Protein AF-A0AAV4M0J5-F1 (afdb_monomer)

Mean predicted aligned error: 11.02 Å

Solvent-accessible surface area (backbone atoms only — not comparable to full-atom values): 13765 Å² total; per-residue (Å²): 137,88,83,79,67,54,75,36,72,42,44,62,70,61,46,48,51,53,49,49,74,75,34,86,82,62,91,81,72,84,61,45,29,25,24,21,41,30,18,16,34,23,31,37,73,85,64,45,81,74,41,80,43,50,49,51,64,67,52,46,49,48,48,50,52,23,32,59,75,66,65,39,38,46,36,37,38,40,29,33,79,91,47,36,33,27,54,54,82,62,47,67,60,41,53,52,55,30,56,78,66,74,49,91,75,74,77,40,68,41,53,72,69,59,54,67,71,47,69,34,26,31,34,39,32,64,44,66,83,58,45,56,63,32,52,69,64,33,71,88,50,79,58,42,80,44,78,46,98,85,62,28,39,35,38,31,31,65,89,52,30,47,56,53,18,50,50,55,55,30,60,75,70,73,50,61,75,90,81,60,86,87,86,79,56,65,90,66,56,63,70,47,77,80,78,56,89,76,76,74,96,71,68,80,55,65,65,62,60,47,50,53,56,46,52,54,50,49,56,52,49,54,56,51,55,60,62,71,77,67,74,81,90,81,76,135

Sequence (236 aa):
MFELHVCSGRGLKESMKMFLDAYEGLPFYQGYPGIYHSGAIVLDKRGRLINGTYFSRYALEEIVDGVLFAGHQCCTIFCAFDYWLVLGDDVSYLMTVLAQNDIQMVLHACTRDQLLSSDISQIIIYDYFNVVNMLGVIDNVMFRLRRDLRGGTQLTPMGVSPVGGICKLLMYYGVSPNMCAYVGHACEIMDRALMVDGGGVNRLNKAGIAAVGEARRAVVKTKGAISDEMTPAYNR

Foldseek 3Di:
DDDDEEQDLAAQVQVVVVVCVVDVPPVPDRRAQYAYNQQQFGAHRVRHTLHHHAFDLVLQLLLVVLCVVLVQQLFKWFDDRQAIETEDDNVPNVVVLCVVVVNDHDYDYDHPVVSSPTRGFKMKGQDVVSVVSSCVSSVVRDWDWDADPSNIIMTGHPPRHSVSNVVSRCVVVVHQPVVDADDDDCVRCVVCVVNPPDDDDDDPPVVNVVVVVVVVVVVVVVVVVVVVPDDPDDDD

Nearest PDB structures (foldseek):
  2b30-assembly2_D  TM=8.113E-01  e=2.341E-11  Plasmodium vivax
  4zex-assembly1_A  TM=7.978E-01  e=3.588E-09  Plasmodium falciparum 3D7
  4qjb-assembly1_A  TM=8.010E-01  e=5.603E-09  Plasmodium falciparum 3D7
  4qjb-assembly2_B  TM=8.004E-01  e=7.705E-09  Plasmodium falciparum 3D7
  4zex-assembly2_B  TM=7.948E-01  e=6.783E-09  Plasmodium falciparum 3D7

Structure (mmCIF, N/CA/C/O backbone):
data_AF-A0AAV4M0J5-F1
#
_entry.id   AF-A0AAV4M0J5-F1
#
loop_
_atom_site.group_PDB
_atom_site.id
_atom_site.type_symbol
_atom_site.label_atom_id
_atom_site.label_alt_id
_atom_site.label_comp_id
_atom_site.label_asym_id
_atom_site.label_entity_id
_atom_site.label_seq_id
_atom_site.pdbx_PDB_ins_code
_atom_site.Cartn_x
_atom_site.Cartn_y
_atom_site.Cartn_z
_atom_site.occupancy
_atom_site.B_iso_or_equiv
_atom_site.auth_seq_id
_atom_site.auth_comp_id
_atom_site.auth_asym_id
_atom_site.auth_atom_id
_atom_site.pdbx_PDB_model_num
ATOM 1 N N . MET A 1 1 ? 18.201 4.439 -25.083 1.00 61.88 1 MET A N 1
ATOM 2 C CA . MET A 1 1 ? 17.314 5.302 -24.275 1.00 61.88 1 MET A CA 1
ATOM 3 C C . MET A 1 1 ? 17.124 4.602 -22.941 1.00 61.88 1 MET A C 1
ATOM 5 O O . MET A 1 1 ? 16.928 3.396 -22.965 1.00 61.88 1 MET A O 1
ATOM 9 N N . PHE A 1 2 ? 17.290 5.296 -21.816 1.00 67.88 2 PHE A N 1
ATOM 10 C CA . PHE A 1 2 ? 17.064 4.714 -20.489 1.00 67.88 2 PHE A CA 1
ATOM 11 C C . PHE A 1 2 ? 15.612 4.967 -20.079 1.00 67.88 2 PHE A C 1
ATOM 13 O O . PHE A 1 2 ? 15.133 6.087 -20.241 1.00 67.88 2 PHE A O 1
ATOM 20 N N . GLU A 1 3 ? 14.929 3.946 -19.567 1.00 80.56 3 GLU A N 1
ATOM 21 C CA . GLU A 1 3 ? 13.592 4.083 -18.984 1.00 80.56 3 GLU A CA 1
ATOM 22 C C . GLU A 1 3 ? 13.714 4.211 -17.459 1.00 80.56 3 GLU A C 1
ATOM 24 O O . GLU A 1 3 ? 14.450 3.459 -16.816 1.00 80.56 3 GLU A O 1
ATOM 29 N N . LEU A 1 4 ? 13.031 5.205 -16.885 1.00 79.88 4 LEU A N 1
ATOM 30 C CA . LEU A 1 4 ? 13.009 5.465 -15.445 1.00 79.88 4 LEU A CA 1
ATOM 31 C C . LEU A 1 4 ? 11.781 4.801 -14.832 1.00 79.88 4 LEU A C 1
ATOM 33 O O . LEU A 1 4 ? 10.662 5.102 -15.236 1.00 79.88 4 LEU A O 1
ATOM 37 N N . HIS A 1 5 ? 11.984 3.929 -13.846 1.00 84.94 5 HIS A N 1
ATOM 38 C CA . HIS A 1 5 ? 10.904 3.271 -13.113 1.00 84.94 5 HIS A CA 1
ATOM 39 C C . HIS A 1 5 ? 10.992 3.641 -11.632 1.00 84.94 5 HIS A C 1
ATOM 41 O O . HIS A 1 5 ? 12.067 3.563 -11.033 1.00 84.94 5 HIS A O 1
ATOM 47 N N . VAL A 1 6 ? 9.864 4.000 -11.024 1.00 86.56 6 VAL A N 1
ATOM 48 C CA . VAL A 1 6 ? 9.781 4.246 -9.582 1.00 86.56 6 VAL A CA 1
ATOM 49 C C . VAL A 1 6 ? 9.458 2.957 -8.847 1.00 86.56 6 VAL A C 1
ATOM 51 O O . VAL A 1 6 ? 8.570 2.208 -9.242 1.00 86.56 6 VAL A O 1
ATOM 54 N N . CYS A 1 7 ? 10.173 2.722 -7.749 1.00 89.56 7 CYS A N 1
ATOM 55 C CA . CYS A 1 7 ? 9.871 1.681 -6.779 1.00 89.56 7 CYS A CA 1
ATOM 56 C C . CYS A 1 7 ? 9.809 2.317 -5.393 1.00 89.56 7 CYS A C 1
ATOM 58 O O . CYS A 1 7 ? 10.822 2.812 -4.906 1.00 89.56 7 CYS A O 1
ATOM 60 N N . SER A 1 8 ? 8.630 2.332 -4.774 1.00 87.81 8 SER A N 1
ATOM 61 C CA . SER A 1 8 ? 8.394 3.072 -3.535 1.00 87.81 8 SER A CA 1
ATOM 62 C C . SER A 1 8 ? 7.551 2.290 -2.531 1.00 87.81 8 SER A C 1
ATOM 64 O O . SER A 1 8 ? 6.680 1.494 -2.886 1.00 87.81 8 SER A O 1
ATOM 66 N N . GLY A 1 9 ? 7.791 2.558 -1.246 1.00 87.06 9 GLY A N 1
ATOM 67 C CA . GLY A 1 9 ? 6.889 2.170 -0.160 1.00 87.06 9 GLY A CA 1
ATOM 68 C C . GLY A 1 9 ? 5.579 2.964 -0.148 1.00 87.06 9 GLY A C 1
ATOM 69 O O . GLY A 1 9 ? 4.647 2.565 0.537 1.00 87.06 9 GLY A O 1
ATOM 70 N N . ARG A 1 10 ? 5.520 4.065 -0.903 1.00 87.69 10 ARG A N 1
ATOM 71 C CA . ARG A 1 10 ? 4.393 4.998 -1.009 1.00 87.69 10 ARG A CA 1
ATOM 72 C C . ARG A 1 10 ? 3.403 4.586 -2.095 1.00 87.69 10 ARG A C 1
ATOM 74 O O . ARG A 1 10 ? 3.720 3.756 -2.952 1.00 87.69 10 ARG A O 1
ATOM 81 N N . GLY A 1 11 ? 2.234 5.222 -2.089 1.00 89.38 11 GLY A N 1
ATOM 82 C CA . GLY A 1 11 ? 1.290 5.174 -3.207 1.00 89.38 11 GLY A CA 1
ATOM 83 C C . GLY A 1 11 ? 1.780 5.973 -4.420 1.00 89.38 11 GLY A C 1
ATOM 84 O O . GLY A 1 11 ? 2.773 6.707 -4.348 1.00 89.38 11 GLY A O 1
ATOM 85 N N . LEU A 1 12 ? 1.064 5.861 -5.541 1.00 90.56 12 LEU A N 1
ATOM 86 C CA . LEU A 1 12 ? 1.383 6.571 -6.786 1.00 90.56 12 LEU A CA 1
ATOM 87 C C . LEU A 1 12 ? 1.387 8.092 -6.595 1.00 90.56 12 LEU A C 1
ATOM 89 O O . LEU A 1 12 ? 2.411 8.734 -6.821 1.00 90.56 12 LEU A O 1
ATOM 93 N N . LYS A 1 13 ? 0.261 8.665 -6.151 1.00 87.69 13 LYS A N 1
ATOM 94 C CA . LYS A 1 13 ? 0.088 10.125 -6.014 1.00 87.69 13 LYS A CA 1
ATOM 95 C C . LYS A 1 13 ? 1.155 10.744 -5.112 1.00 87.69 13 LYS A C 1
ATOM 97 O O . LYS A 1 13 ? 1.753 11.759 -5.451 1.00 87.69 13 LYS A O 1
ATOM 102 N N . GLU A 1 14 ? 1.423 10.088 -3.990 1.00 84.62 14 GLU A N 1
ATOM 103 C CA . GLU A 1 14 ? 2.405 10.526 -3.002 1.00 84.62 14 GLU A CA 1
ATOM 104 C C . GLU A 1 14 ? 3.843 10.434 -3.535 1.00 84.62 14 GLU A C 1
ATOM 106 O O . GLU A 1 14 ? 4.660 11.330 -3.316 1.00 84.62 14 GLU A O 1
ATOM 111 N N . SER A 1 15 ? 4.152 9.365 -4.274 1.00 86.94 15 SER A N 1
ATOM 112 C CA . SER A 1 15 ? 5.447 9.219 -4.942 1.00 86.94 15 SER A CA 1
ATOM 113 C C . SER A 1 15 ? 5.645 10.313 -5.987 1.00 86.94 15 SER A C 1
ATOM 115 O O . SER A 1 15 ? 6.713 10.916 -6.042 1.00 86.94 15 SER A O 1
ATOM 117 N N . MET A 1 16 ? 4.616 10.604 -6.786 1.00 86.50 16 MET A N 1
ATOM 118 C CA . MET A 1 16 ? 4.698 11.616 -7.837 1.00 86.50 16 MET A CA 1
ATOM 119 C C . MET A 1 16 ? 4.837 13.028 -7.286 1.00 86.50 16 MET A C 1
ATOM 121 O O . MET A 1 16 ? 5.667 13.772 -7.795 1.00 86.50 16 MET A O 1
ATOM 125 N N . LYS A 1 17 ? 4.111 13.375 -6.218 1.00 82.50 17 LYS A N 1
ATOM 126 C CA . LYS A 1 17 ? 4.294 14.656 -5.524 1.00 82.50 17 LYS A CA 1
ATOM 127 C C . LYS A 1 17 ? 5.751 14.837 -5.086 1.00 82.50 17 LYS A C 1
ATOM 129 O O . LYS A 1 17 ? 6.383 15.804 -5.483 1.00 82.50 17 LYS A O 1
ATOM 134 N N . MET A 1 18 ? 6.326 13.845 -4.399 1.00 78.81 18 MET A N 1
ATOM 135 C CA . MET A 1 18 ? 7.734 13.889 -3.982 1.00 78.81 18 MET A CA 1
ATOM 136 C C . MET A 1 18 ? 8.700 14.051 -5.163 1.00 78.81 18 MET A C 1
ATOM 138 O O . MET A 1 18 ? 9.687 14.773 -5.058 1.00 78.81 18 MET A O 1
ATOM 142 N N . PHE A 1 19 ? 8.440 13.368 -6.281 1.00 79.00 19 PHE A N 1
ATOM 143 C CA . PHE A 1 19 ? 9.257 13.508 -7.486 1.00 79.00 19 PHE A CA 1
ATOM 144 C C . PHE A 1 19 ? 9.171 14.914 -8.083 1.00 79.00 19 PHE A C 1
ATOM 146 O O . PHE A 1 19 ? 10.203 15.458 -8.467 1.00 79.00 19 PHE A O 1
ATOM 153 N N . LEU A 1 20 ? 7.974 15.497 -8.145 1.00 78.69 20 LEU A N 1
ATOM 154 C CA . LEU A 1 20 ? 7.761 16.852 -8.655 1.00 78.69 20 LEU A CA 1
ATOM 155 C C . LEU A 1 20 ? 8.409 17.906 -7.747 1.00 78.69 20 LEU A C 1
ATOM 157 O O . LEU A 1 20 ? 9.056 18.814 -8.258 1.00 78.69 20 LEU A O 1
ATOM 161 N N . ASP A 1 21 ? 8.315 17.739 -6.426 1.00 76.81 21 ASP A N 1
ATOM 162 C CA . ASP A 1 21 ? 8.917 18.654 -5.448 1.00 76.81 21 ASP A CA 1
ATOM 163 C C . ASP A 1 21 ? 10.457 18.580 -5.464 1.00 76.81 21 ASP A C 1
ATOM 165 O O . ASP A 1 21 ? 11.148 19.583 -5.285 1.00 76.81 21 ASP A O 1
ATOM 169 N N . ALA A 1 22 ? 11.026 17.389 -5.688 1.00 75.19 22 ALA A N 1
ATOM 170 C CA . ALA A 1 22 ? 12.476 17.190 -5.737 1.00 75.19 22 ALA A CA 1
ATOM 171 C C . ALA A 1 22 ? 13.109 17.610 -7.074 1.00 75.19 22 ALA A C 1
ATOM 173 O O . ALA A 1 22 ? 14.305 17.915 -7.119 1.00 75.19 22 ALA A O 1
ATOM 174 N N . TYR A 1 23 ? 12.330 17.596 -8.155 1.00 70.44 23 TYR A N 1
ATOM 175 C CA . TYR A 1 23 ? 12.802 17.854 -9.507 1.00 70.44 23 TYR A CA 1
ATOM 176 C C . TYR A 1 23 ? 11.851 18.806 -10.232 1.00 70.44 23 TYR A C 1
ATOM 178 O O . TYR A 1 23 ? 11.015 18.386 -11.038 1.00 70.44 23 TYR A O 1
ATOM 186 N N . GLU A 1 24 ? 12.038 20.106 -10.001 1.00 59.88 24 GLU A N 1
ATOM 187 C CA . GLU A 1 24 ? 11.496 21.143 -10.878 1.00 59.88 24 GLU A CA 1
ATOM 188 C C . GLU A 1 24 ? 11.976 20.861 -12.315 1.00 59.88 24 GLU A C 1
ATOM 190 O O . GLU A 1 24 ? 13.153 21.022 -12.637 1.00 59.88 24 GLU A O 1
ATOM 195 N N . GLY A 1 25 ? 11.086 20.363 -13.180 1.00 53.66 25 GLY A N 1
ATOM 196 C CA . GLY A 1 25 ? 11.409 20.111 -14.589 1.00 53.66 25 GLY A CA 1
ATOM 197 C C . GLY A 1 25 ? 11.649 18.654 -15.008 1.00 53.66 25 GLY A C 1
ATOM 198 O O . GLY A 1 25 ? 12.307 18.434 -16.024 1.00 53.66 25 GLY A O 1
ATOM 199 N N . LEU A 1 26 ? 11.056 17.657 -14.338 1.00 60.53 26 LEU A N 1
ATOM 200 C CA . LEU A 1 26 ? 10.839 16.311 -14.912 1.00 60.53 26 LEU A CA 1
ATOM 201 C C . LEU A 1 26 ? 9.406 16.166 -15.494 1.00 60.53 26 LEU A C 1
ATOM 203 O O . LEU A 1 26 ? 8.616 15.371 -14.990 1.00 60.53 26 LEU A O 1
ATOM 207 N N . PRO A 1 27 ? 9.012 16.899 -16.560 1.00 57.81 27 PRO A N 1
ATOM 208 C CA . PRO A 1 27 ? 7.616 16.963 -17.012 1.00 57.81 27 PRO A CA 1
ATOM 209 C C . PRO A 1 27 ? 7.108 15.692 -17.717 1.00 57.81 27 PRO A C 1
ATOM 211 O O . PRO A 1 27 ? 5.965 15.664 -18.165 1.00 57.81 27 PRO A O 1
ATOM 214 N N . PHE A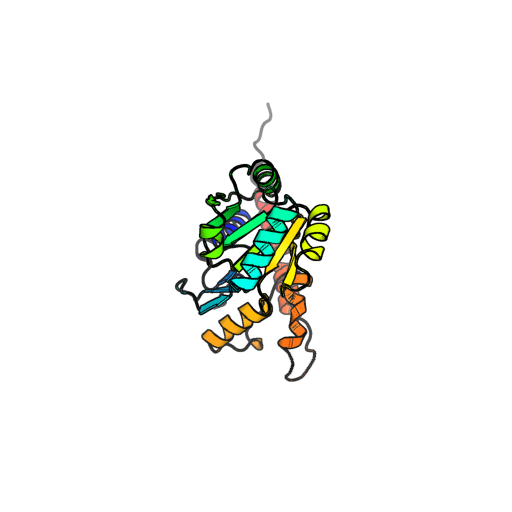 1 28 ? 7.927 14.644 -17.856 1.00 72.19 28 PHE A N 1
ATOM 215 C CA . PHE A 1 28 ? 7.613 13.515 -18.742 1.00 72.19 28 PHE A CA 1
ATOM 216 C C . PHE A 1 28 ? 7.265 12.210 -18.023 1.00 72.19 28 PHE A C 1
ATOM 218 O O . PHE A 1 28 ? 6.657 11.334 -18.635 1.00 72.19 28 PHE A O 1
ATOM 225 N N . TYR A 1 29 ? 7.639 12.046 -16.750 1.00 83.62 29 TYR A N 1
ATOM 226 C CA . TYR A 1 29 ? 7.362 10.806 -16.030 1.00 83.62 29 TYR A CA 1
ATOM 227 C C . TYR A 1 29 ? 6.100 10.942 -15.181 1.00 83.62 29 TYR A C 1
ATOM 229 O O . TYR A 1 29 ? 6.025 11.789 -14.298 1.00 83.62 29 TYR A O 1
ATOM 237 N N . GLN A 1 30 ? 5.112 10.089 -15.444 1.00 87.00 30 GLN A N 1
ATOM 238 C CA . GLN A 1 30 ? 3.797 10.129 -14.789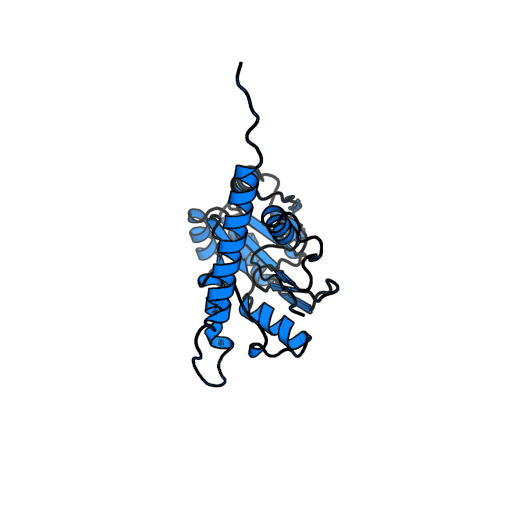 1.00 87.00 30 GLN A CA 1
ATOM 239 C C . GLN A 1 30 ? 3.624 9.054 -13.703 1.00 87.00 30 GLN A C 1
ATOM 241 O O . GLN A 1 30 ? 2.515 8.850 -13.218 1.00 87.00 30 GLN A O 1
ATOM 246 N N . GLY A 1 31 ? 4.698 8.346 -13.336 1.00 89.62 31 GLY A N 1
ATOM 247 C CA . GLY A 1 31 ? 4.630 7.197 -12.423 1.00 89.62 31 GLY A CA 1
ATOM 248 C C . GLY A 1 31 ? 4.572 5.842 -13.126 1.00 89.62 31 GLY A C 1
ATOM 249 O O . GLY A 1 31 ? 4.472 4.809 -12.477 1.00 89.62 31 GLY A O 1
ATOM 250 N N . TYR A 1 32 ? 4.653 5.801 -14.454 1.00 93.12 32 TYR A N 1
ATOM 251 C CA . TYR A 1 32 ? 4.468 4.559 -15.200 1.00 93.12 32 TYR A CA 1
ATOM 252 C C . TYR A 1 32 ? 5.656 4.236 -16.110 1.00 93.12 32 TYR A C 1
ATOM 254 O O . TYR A 1 32 ? 6.133 5.130 -16.810 1.00 93.12 32 TYR A O 1
ATOM 262 N N . PRO A 1 33 ? 6.105 2.967 -16.154 1.00 94.19 33 PRO A N 1
ATOM 263 C CA . PRO A 1 33 ? 5.731 1.890 -15.229 1.00 94.19 33 PRO A CA 1
ATOM 264 C C . PRO A 1 33 ? 6.223 2.180 -13.802 1.00 94.19 33 PRO A C 1
ATOM 266 O O . PRO A 1 33 ? 7.166 2.952 -13.613 1.00 94.19 33 PRO A O 1
ATOM 269 N N . GLY A 1 34 ? 5.592 1.560 -12.805 1.00 94.31 34 GLY A N 1
ATOM 270 C CA . GLY A 1 34 ? 5.836 1.891 -11.401 1.00 94.31 34 GLY A CA 1
ATOM 271 C C . GLY A 1 34 ? 5.483 0.764 -10.437 1.00 94.31 34 GLY A C 1
ATOM 272 O O . GLY A 1 34 ? 4.624 -0.074 -10.710 1.00 94.31 34 GLY A O 1
ATOM 273 N N . ILE A 1 35 ? 6.188 0.738 -9.310 1.00 95.31 35 ILE A N 1
ATOM 274 C CA . ILE A 1 35 ? 6.067 -0.249 -8.239 1.00 95.31 35 ILE A CA 1
ATOM 275 C C . ILE A 1 35 ? 5.784 0.511 -6.940 1.00 95.31 35 ILE A C 1
ATOM 277 O O . ILE A 1 35 ? 6.580 1.351 -6.516 1.00 95.31 35 ILE A O 1
ATOM 281 N N . TYR A 1 36 ? 4.657 0.210 -6.303 1.00 94.69 36 TYR A N 1
ATOM 282 C CA . TYR A 1 36 ? 4.104 0.957 -5.172 1.00 94.69 36 TYR A CA 1
ATOM 283 C C . TYR A 1 36 ? 3.788 0.042 -3.994 1.00 94.69 36 TYR A C 1
ATOM 285 O O . TYR A 1 36 ? 3.752 -1.186 -4.135 1.00 94.69 36 TYR A O 1
ATOM 293 N N . HIS A 1 37 ? 3.580 0.648 -2.821 1.00 94.19 37 HIS A N 1
ATOM 294 C CA . HIS A 1 37 ? 3.295 -0.061 -1.566 1.00 94.19 37 HIS A CA 1
ATOM 295 C C . HIS A 1 37 ? 4.293 -1.201 -1.320 1.00 94.19 37 HIS A C 1
ATOM 297 O O . HIS A 1 37 ? 3.935 -2.350 -1.068 1.00 94.19 37 HIS A O 1
ATOM 303 N N . SER A 1 38 ? 5.585 -0.888 -1.472 1.00 91.44 38 SER A N 1
ATOM 304 C CA . SER A 1 38 ? 6.691 -1.834 -1.296 1.00 91.44 38 SER A CA 1
ATOM 305 C C . SER A 1 38 ? 6.602 -3.075 -2.194 1.00 91.44 38 SER A C 1
ATOM 307 O O . SER A 1 38 ? 7.071 -4.141 -1.807 1.00 91.44 38 SER A O 1
ATOM 309 N N . GLY A 1 39 ? 6.025 -2.954 -3.391 1.00 93.75 39 GLY A N 1
ATOM 310 C CA . GLY A 1 39 ? 5.907 -4.055 -4.350 1.00 93.75 39 GLY A CA 1
ATOM 311 C C . GLY A 1 39 ? 4.580 -4.804 -4.320 1.00 93.75 39 GLY A C 1
ATOM 312 O O . GLY A 1 39 ? 4.417 -5.754 -5.088 1.00 93.75 39 GLY A O 1
ATOM 313 N N . ALA A 1 40 ? 3.632 -4.386 -3.476 1.00 96.25 40 ALA A N 1
ATOM 314 C CA . ALA A 1 40 ? 2.282 -4.939 -3.489 1.00 96.25 40 ALA A CA 1
ATOM 315 C C . ALA A 1 40 ? 1.561 -4.592 -4.797 1.00 96.25 40 ALA A C 1
ATOM 317 O O . ALA A 1 40 ? 0.851 -5.431 -5.350 1.00 96.25 40 ALA A O 1
ATOM 318 N N . ILE A 1 41 ? 1.793 -3.383 -5.317 1.00 97.56 41 ILE A N 1
ATOM 319 C CA . ILE A 1 41 ? 1.184 -2.898 -6.553 1.00 97.56 41 ILE A CA 1
ATOM 320 C C . ILE A 1 41 ? 2.264 -2.686 -7.614 1.00 97.56 41 ILE A C 1
ATOM 322 O O . ILE A 1 41 ? 3.257 -2.002 -7.373 1.00 97.56 41 ILE A O 1
ATOM 326 N N . VAL A 1 42 ? 2.067 -3.263 -8.797 1.00 97.25 42 VAL A N 1
ATOM 327 C CA . VAL A 1 42 ? 2.973 -3.142 -9.946 1.00 97.25 42 VAL A CA 1
ATOM 328 C C . VAL A 1 42 ? 2.164 -2.755 -11.173 1.00 97.25 42 VAL A C 1
ATOM 330 O O . VAL A 1 42 ? 1.195 -3.437 -11.510 1.00 97.25 42 VAL A O 1
ATOM 333 N N . LEU A 1 43 ? 2.571 -1.681 -11.845 1.00 97.31 43 LEU A N 1
ATOM 334 C CA . LEU A 1 43 ? 1.852 -1.072 -12.961 1.00 97.31 43 LEU A CA 1
ATOM 335 C C . LEU A 1 43 ? 2.731 -1.025 -14.212 1.00 97.31 43 LEU A C 1
ATOM 337 O O 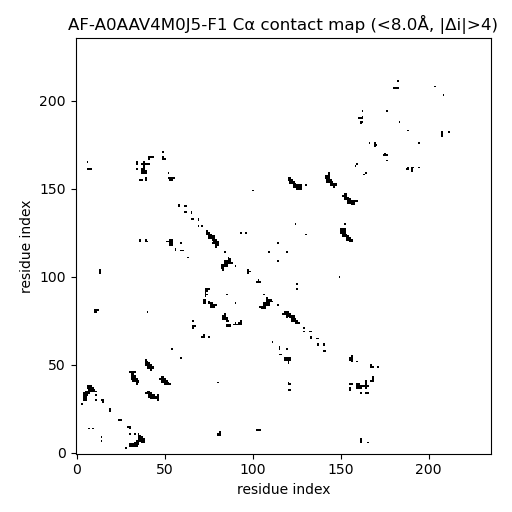. LEU A 1 43 ? 3.932 -0.753 -14.136 1.00 97.31 43 LEU A O 1
ATOM 341 N N . ASP A 1 44 ? 2.123 -1.269 -15.371 1.00 96.25 44 ASP A N 1
ATOM 342 C CA . ASP A 1 44 ? 2.793 -1.156 -16.665 1.00 96.25 44 ASP A CA 1
ATOM 343 C C . ASP A 1 44 ? 2.931 0.308 -17.122 1.00 96.25 44 ASP A C 1
ATOM 345 O O . ASP A 1 44 ? 2.483 1.243 -16.463 1.00 96.25 44 ASP A O 1
ATOM 349 N N . LYS A 1 45 ? 3.543 0.520 -18.292 1.00 94.62 45 LYS A N 1
ATOM 350 C CA . LYS A 1 45 ? 3.782 1.846 -18.888 1.00 94.62 45 LYS A CA 1
ATOM 351 C C . LYS A 1 45 ? 2.510 2.623 -19.235 1.00 94.62 45 LYS A C 1
ATOM 353 O O . LYS A 1 45 ? 2.579 3.813 -19.511 1.00 94.62 45 LYS A O 1
ATOM 358 N N . ARG A 1 46 ? 1.361 1.945 -19.287 1.00 94.81 46 ARG A N 1
ATOM 359 C CA . ARG A 1 46 ? 0.038 2.531 -19.532 1.00 94.81 46 ARG A CA 1
ATOM 360 C C . ARG A 1 46 ? -0.751 2.709 -18.232 1.00 94.81 46 ARG A C 1
ATOM 362 O O . ARG A 1 46 ? -1.927 3.050 -18.302 1.00 94.81 46 ARG A O 1
ATOM 369 N N . GLY A 1 47 ? -0.138 2.430 -17.082 1.00 94.12 47 GLY A N 1
ATOM 370 C CA . GLY A 1 47 ? -0.785 2.455 -15.774 1.00 94.12 47 GLY A CA 1
ATOM 371 C C . GLY A 1 47 ? -1.712 1.273 -15.501 1.00 94.12 47 GLY A C 1
ATOM 372 O O . GLY A 1 47 ? -2.513 1.332 -14.574 1.00 94.12 47 GLY A O 1
ATOM 373 N N . ARG A 1 48 ? -1.635 0.190 -16.283 1.00 96.44 48 ARG A N 1
ATOM 374 C CA . ARG A 1 48 ? -2.446 -1.013 -16.048 1.00 96.44 48 ARG A CA 1
ATOM 375 C C . ARG A 1 48 ? -1.819 -1.873 -14.961 1.00 96.44 48 ARG A C 1
ATOM 377 O O . ARG A 1 48 ? -0.601 -2.044 -14.935 1.00 96.44 48 ARG A O 1
ATOM 384 N N . LEU A 1 49 ? -2.658 -2.467 -14.116 1.00 96.81 49 LEU A N 1
ATOM 385 C CA . LEU A 1 49 ? -2.225 -3.376 -13.060 1.00 96.81 49 LEU A CA 1
ATOM 386 C C . LEU A 1 49 ? -1.607 -4.653 -13.647 1.00 96.81 49 LEU A C 1
ATOM 388 O O . LEU A 1 49 ? -2.296 -5.446 -14.283 1.00 96.81 49 LEU A O 1
ATOM 392 N N . ILE A 1 50 ? -0.306 -4.843 -13.420 1.00 97.25 50 ILE A N 1
ATOM 393 C CA . ILE A 1 50 ? 0.414 -6.097 -13.688 1.00 97.25 50 ILE A CA 1
ATOM 394 C C . ILE A 1 50 ? 0.226 -7.050 -12.508 1.00 97.25 50 ILE A C 1
ATOM 396 O O . ILE A 1 50 ? -0.001 -8.241 -12.696 1.00 97.25 50 ILE A O 1
ATOM 400 N N . ASN A 1 51 ? 0.340 -6.529 -11.284 1.00 97.25 51 ASN A N 1
ATOM 401 C CA . ASN A 1 51 ? 0.170 -7.303 -10.059 1.00 97.25 51 ASN A CA 1
ATOM 402 C C . ASN A 1 51 ? -0.418 -6.433 -8.951 1.00 97.25 51 ASN A C 1
ATOM 404 O O . ASN A 1 51 ? 0.152 -5.391 -8.633 1.00 97.25 51 ASN A O 1
ATOM 408 N N . GLY A 1 52 ? -1.476 -6.931 -8.313 1.00 96.88 52 GLY A N 1
ATOM 409 C CA . GLY A 1 52 ? -1.964 -6.463 -7.020 1.00 96.88 52 GLY A CA 1
ATOM 410 C C . GLY A 1 52 ? -1.831 -7.577 -5.985 1.00 96.88 52 GLY A C 1
ATOM 411 O O . GLY A 1 52 ? -2.173 -8.727 -6.257 1.00 96.88 52 GLY A O 1
ATOM 412 N N . THR A 1 53 ? -1.285 -7.265 -4.816 1.00 97.31 53 THR A N 1
ATOM 413 C CA . THR A 1 53 ? -1.215 -8.186 -3.680 1.00 97.31 53 THR A CA 1
ATOM 414 C C . THR A 1 53 ? -1.829 -7.502 -2.470 1.00 97.31 53 THR A C 1
ATOM 416 O O . THR A 1 53 ? -1.389 -6.425 -2.073 1.00 97.31 53 THR A O 1
ATOM 419 N N . TYR A 1 54 ? -2.849 -8.137 -1.903 1.00 97.06 54 TYR A N 1
ATOM 420 C CA . TYR A 1 54 ? -3.697 -7.576 -0.856 1.00 97.06 54 TYR A CA 1
ATOM 421 C C . TYR A 1 54 ? -3.712 -8.498 0.360 1.00 97.06 54 TYR A C 1
ATOM 423 O O . TYR A 1 54 ? -3.361 -9.678 0.257 1.00 97.06 54 TYR A O 1
ATOM 431 N N . PHE A 1 55 ? -4.083 -7.963 1.520 1.00 96.75 55 PHE A N 1
ATOM 432 C CA . PHE A 1 55 ? -4.302 -8.790 2.701 1.00 96.75 55 PHE A CA 1
ATOM 433 C C . PHE A 1 55 ? -5.448 -9.765 2.431 1.00 96.75 55 PHE A C 1
ATOM 435 O O . PHE A 1 55 ? -6.452 -9.408 1.815 1.00 96.75 55 PHE A O 1
ATOM 442 N N . SER A 1 56 ? -5.301 -11.011 2.886 1.00 94.81 56 SER A N 1
ATOM 443 C CA . SER A 1 56 ? -6.436 -11.929 2.879 1.00 94.81 56 SER A CA 1
ATOM 444 C C . SER A 1 56 ? -7.518 -11.391 3.811 1.00 94.81 56 SER A C 1
ATOM 446 O O . SER A 1 56 ? -7.209 -10.715 4.793 1.00 94.81 56 SER A O 1
ATOM 448 N N . ARG A 1 57 ? -8.783 -11.726 3.539 1.00 94.81 57 ARG A N 1
ATOM 449 C CA . ARG A 1 57 ? -9.899 -11.315 4.401 1.00 94.81 57 ARG A CA 1
ATOM 450 C C . ARG A 1 57 ? -9.657 -11.688 5.864 1.00 94.81 57 ARG A C 1
ATOM 452 O O . ARG A 1 57 ? -9.827 -10.842 6.725 1.00 94.81 57 ARG A O 1
ATOM 459 N N . TYR A 1 58 ? -9.203 -12.918 6.108 1.00 94.25 58 TYR A N 1
ATOM 460 C CA . TYR A 1 58 ? -8.860 -13.397 7.446 1.00 94.25 58 TYR A CA 1
ATOM 461 C C . TYR A 1 58 ? -7.768 -12.541 8.103 1.00 94.25 58 TYR A C 1
ATOM 463 O O . TYR A 1 58 ? -7.962 -12.037 9.199 1.00 94.25 58 TYR A O 1
ATOM 471 N N . ALA A 1 59 ? -6.646 -12.306 7.413 1.00 93.94 59 ALA A N 1
ATOM 472 C CA . ALA A 1 59 ? -5.565 -11.493 7.964 1.00 93.94 59 ALA A CA 1
ATOM 473 C C . ALA A 1 59 ? -6.013 -10.053 8.247 1.00 93.94 59 ALA A C 1
ATOM 475 O O . ALA A 1 59 ? -5.647 -9.484 9.269 1.00 93.94 59 ALA A O 1
ATOM 476 N N . LEU A 1 60 ? -6.797 -9.461 7.343 1.00 96.00 60 LEU A N 1
ATOM 477 C CA . LEU A 1 60 ? -7.306 -8.107 7.516 1.00 96.00 60 LEU A CA 1
ATOM 478 C C . LEU A 1 60 ? -8.296 -8.024 8.683 1.00 96.00 60 LEU A C 1
ATOM 480 O O . LEU A 1 60 ? -8.247 -7.058 9.431 1.00 96.00 60 LEU A O 1
ATOM 484 N N . GLU A 1 61 ? -9.151 -9.030 8.856 1.00 95.81 61 GLU A N 1
ATOM 485 C CA . GLU A 1 61 ? -10.091 -9.120 9.974 1.00 95.81 61 GLU A CA 1
ATOM 486 C C . GLU A 1 61 ? -9.373 -9.159 11.322 1.00 95.81 61 GLU A C 1
ATOM 488 O O . GLU A 1 61 ? -9.630 -8.300 12.163 1.00 95.81 61 GLU A O 1
ATOM 493 N N . GLU A 1 62 ? -8.393 -10.047 11.474 1.00 94.31 62 GLU A N 1
ATOM 494 C CA . GLU A 1 62 ? -7.578 -10.139 12.689 1.00 94.31 62 GLU A CA 1
ATOM 495 C C . GLU A 1 62 ? -6.812 -8.834 12.971 1.00 94.31 62 GLU A C 1
ATOM 497 O O . GLU A 1 62 ? -6.754 -8.368 14.108 1.00 94.31 62 GLU A O 1
ATOM 502 N N . ILE A 1 63 ? -6.258 -8.186 11.936 1.00 94.44 63 ILE A N 1
ATOM 503 C CA . ILE A 1 63 ? -5.571 -6.894 12.095 1.00 94.44 63 ILE A CA 1
ATOM 504 C C . ILE A 1 63 ? -6.544 -5.799 12.533 1.00 94.44 63 ILE A C 1
ATOM 506 O O . ILE A 1 63 ? -6.218 -5.004 13.414 1.00 94.44 63 ILE A O 1
ATOM 510 N N . VAL A 1 64 ? -7.730 -5.735 11.928 1.00 95.06 64 VAL A N 1
ATOM 511 C CA . VAL A 1 64 ? -8.756 -4.752 12.288 1.00 95.06 64 VAL A CA 1
ATOM 512 C C . VAL A 1 64 ? -9.215 -4.955 13.725 1.00 95.06 64 VAL A C 1
ATOM 514 O O . VAL A 1 64 ? -9.276 -3.984 14.480 1.00 95.06 64 VAL A O 1
ATOM 517 N N . ASP A 1 65 ? -9.469 -6.197 14.130 1.00 92.94 65 ASP A N 1
ATOM 518 C CA . ASP A 1 65 ? -9.849 -6.519 15.502 1.00 92.94 65 ASP A CA 1
ATOM 519 C C . ASP A 1 65 ? -8.728 -6.179 16.493 1.00 92.94 65 ASP A C 1
ATOM 521 O O . ASP A 1 65 ? -8.998 -5.567 17.528 1.00 92.94 65 ASP A O 1
ATOM 525 N N . GLY A 1 66 ? -7.465 -6.438 16.141 1.00 91.06 66 GLY A N 1
ATOM 526 C CA . GLY A 1 66 ? -6.308 -6.021 16.936 1.00 91.06 66 GLY A CA 1
ATOM 527 C C . GLY A 1 66 ? -6.183 -4.500 17.084 1.00 91.06 66 GLY A C 1
ATOM 528 O O . GLY A 1 66 ? -5.907 -4.001 18.176 1.00 91.06 66 GLY A O 1
ATOM 529 N N . VAL A 1 67 ? -6.433 -3.741 16.013 1.00 91.94 67 VAL A N 1
ATOM 530 C CA . VAL A 1 67 ? -6.437 -2.266 16.036 1.00 91.94 67 VAL A CA 1
ATOM 531 C C . VAL A 1 67 ? -7.555 -1.728 16.930 1.00 91.94 67 VAL A C 1
ATOM 533 O O . VAL A 1 67 ? -7.318 -0.798 17.701 1.00 91.94 67 VAL A O 1
ATOM 536 N N . LEU A 1 68 ? -8.757 -2.309 16.850 1.00 91.56 68 LEU A N 1
ATOM 537 C CA . LEU A 1 68 ? -9.897 -1.923 17.684 1.00 91.56 68 LEU A CA 1
ATOM 538 C C . LEU A 1 68 ? -9.653 -2.256 19.160 1.00 91.56 68 LEU A C 1
ATOM 540 O O . LEU A 1 68 ? -9.875 -1.404 20.018 1.00 91.56 68 LEU A O 1
ATOM 544 N N . PHE A 1 69 ? -9.170 -3.467 19.445 1.00 90.31 69 PHE A N 1
ATOM 545 C CA . PHE A 1 69 ? -8.880 -3.938 20.798 1.00 90.31 69 PHE A CA 1
ATOM 546 C C . PHE A 1 69 ? -7.818 -3.079 21.491 1.00 90.31 69 PHE A C 1
ATOM 548 O O . PHE A 1 69 ? -7.968 -2.734 22.661 1.00 90.31 69 PHE A O 1
ATOM 555 N N . ALA A 1 70 ? -6.766 -2.699 20.764 1.00 88.12 70 ALA A N 1
ATOM 556 C CA . ALA A 1 70 ? -5.680 -1.890 21.305 1.00 88.12 70 ALA A CA 1
ATOM 557 C C . ALA A 1 70 ? -5.978 -0.376 21.324 1.00 88.12 70 ALA A C 1
ATOM 559 O O . ALA A 1 70 ? -5.208 0.389 21.897 1.00 88.12 70 ALA A O 1
ATOM 560 N N . GLY A 1 71 ? -7.084 0.077 20.719 1.00 88.62 71 GLY A N 1
ATOM 561 C CA . GLY A 1 71 ? -7.431 1.500 20.662 1.00 88.62 71 GLY A CA 1
ATOM 562 C C . GLY A 1 71 ? -6.552 2.314 19.702 1.00 88.62 71 GLY A C 1
ATOM 563 O O . GLY A 1 71 ? -6.284 3.486 19.952 1.00 88.62 71 GLY A O 1
ATOM 564 N N . HIS A 1 72 ? -6.056 1.702 18.621 1.00 90.50 72 HIS A N 1
ATOM 565 C CA . HIS A 1 72 ? -5.097 2.316 17.686 1.00 90.50 72 HIS A CA 1
ATOM 566 C C . HIS A 1 72 ? -5.736 2.899 16.420 1.00 90.50 72 HIS A C 1
ATOM 568 O O . HIS A 1 72 ? -5.042 3.186 15.440 1.00 90.50 72 HIS A O 1
ATOM 574 N N . GLN A 1 73 ? -7.056 3.068 16.398 1.00 92.44 73 GLN A N 1
ATOM 575 C CA . GLN A 1 73 ? -7.769 3.596 15.235 1.00 92.44 73 GLN A CA 1
ATOM 576 C C . GLN A 1 73 ? -7.232 4.978 14.832 1.00 92.44 73 GLN A C 1
ATOM 578 O O . GLN A 1 73 ? -6.961 5.221 13.658 1.00 92.44 73 GLN A O 1
ATOM 583 N N . CYS A 1 74 ? -6.979 5.845 15.819 1.00 91.44 74 CYS A N 1
ATOM 584 C CA . CYS A 1 74 ? -6.504 7.215 15.620 1.00 91.44 74 CYS A CA 1
ATOM 585 C C . CYS A 1 74 ? -5.042 7.318 15.158 1.00 91.44 74 CYS A C 1
ATOM 587 O O . CYS A 1 74 ? -4.571 8.425 14.916 1.00 91.44 74 CYS A O 1
ATOM 589 N N . CYS A 1 75 ? -4.308 6.206 15.045 1.00 92.00 75 CYS A N 1
ATOM 590 C CA . CYS A 1 75 ? -2.923 6.179 14.569 1.00 92.00 75 CYS A CA 1
ATOM 591 C C . CYS A 1 75 ? -2.684 5.156 13.448 1.00 92.00 75 CYS A C 1
ATOM 593 O O . CYS A 1 75 ? -1.537 4.960 13.043 1.00 92.00 75 CYS A O 1
ATOM 595 N N . THR A 1 76 ? -3.743 4.542 12.906 1.00 94.25 76 THR A N 1
ATOM 596 C CA . THR A 1 76 ? -3.652 3.510 11.865 1.00 94.25 76 THR A CA 1
ATOM 597 C C . THR A 1 76 ? -4.316 3.964 10.567 1.00 94.25 76 THR A C 1
ATOM 599 O O . THR A 1 76 ? -5.461 4.402 10.557 1.00 94.25 76 THR A O 1
ATOM 602 N N . ILE A 1 77 ? -3.602 3.808 9.454 1.00 95.50 77 ILE A N 1
ATOM 603 C CA . ILE A 1 77 ? -4.082 4.060 8.095 1.00 95.50 77 ILE A CA 1
ATOM 604 C C . ILE A 1 77 ? -4.074 2.744 7.323 1.00 95.50 77 ILE A C 1
ATOM 606 O O . ILE A 1 77 ? -3.066 2.040 7.294 1.00 95.50 77 ILE A O 1
ATOM 610 N N . PHE A 1 78 ? -5.168 2.442 6.637 1.00 96.75 78 PHE A N 1
ATOM 611 C CA . PHE A 1 78 ? -5.287 1.310 5.729 1.00 96.75 78 PHE A CA 1
ATOM 612 C C . PHE A 1 78 ? -5.221 1.810 4.284 1.00 96.75 78 PHE A C 1
ATOM 614 O O . PHE A 1 78 ? -6.042 2.609 3.841 1.00 96.75 78 PHE A O 1
ATOM 621 N N . CYS A 1 79 ? -4.228 1.356 3.531 1.00 96.12 79 CYS A N 1
ATOM 622 C CA . CYS A 1 79 ? -3.953 1.838 2.185 1.00 96.12 79 CYS A CA 1
ATOM 623 C C . CYS A 1 79 ? -4.530 0.877 1.137 1.00 96.12 79 CYS A C 1
ATOM 625 O O . CYS A 1 79 ? -3.985 -0.205 0.872 1.00 96.12 79 CYS A O 1
ATOM 627 N N . ALA A 1 80 ? -5.612 1.313 0.495 1.00 93.69 80 ALA A N 1
ATOM 628 C CA . ALA A 1 80 ? -5.974 0.851 -0.839 1.00 93.69 80 ALA A CA 1
ATOM 629 C C . ALA A 1 80 ? -5.084 1.563 -1.875 1.00 93.69 80 ALA A C 1
ATOM 631 O O . ALA A 1 80 ? -4.382 2.517 -1.543 1.00 93.69 80 ALA A O 1
ATOM 632 N N . PHE A 1 81 ? -5.087 1.113 -3.133 1.00 86.00 81 PHE A N 1
ATOM 633 C CA . PHE A 1 81 ? -4.176 1.659 -4.150 1.00 86.00 81 PHE A CA 1
ATOM 634 C C . PHE A 1 81 ? -4.272 3.193 -4.307 1.00 86.00 81 PHE A C 1
ATOM 636 O O . PHE A 1 81 ? -3.243 3.869 -4.312 1.00 86.00 81 PHE A O 1
ATOM 643 N N . ASP A 1 82 ? -5.492 3.736 -4.364 1.00 82.44 82 ASP A N 1
ATOM 644 C CA . ASP A 1 82 ? -5.736 5.163 -4.628 1.00 82.44 82 ASP A CA 1
ATOM 645 C C . ASP A 1 82 ? -6.275 5.959 -3.431 1.00 82.44 82 ASP A C 1
ATOM 647 O O . ASP A 1 82 ? -6.425 7.185 -3.533 1.00 82.44 82 ASP A O 1
ATOM 651 N N . TYR A 1 83 ? -6.567 5.280 -2.317 1.00 89.75 83 TYR A N 1
ATOM 652 C CA . TYR A 1 83 ? -7.281 5.845 -1.172 1.00 89.75 83 TYR A CA 1
ATOM 653 C C . TYR A 1 83 ? -6.687 5.375 0.148 1.00 89.75 83 TYR A C 1
ATOM 655 O O . TYR A 1 83 ? -6.267 4.225 0.294 1.00 89.75 83 TYR A O 1
ATOM 663 N N . TRP A 1 84 ? -6.683 6.280 1.121 1.00 94.62 84 TRP A N 1
ATOM 664 C CA . TRP A 1 84 ? -6.270 6.005 2.489 1.00 94.62 84 TRP A CA 1
ATOM 665 C C . TRP A 1 84 ? -7.507 5.973 3.371 1.00 94.62 84 TRP A C 1
ATOM 667 O O . TRP A 1 84 ? -8.253 6.947 3.443 1.00 94.62 84 TRP A O 1
ATOM 677 N N . LEU A 1 85 ? -7.730 4.831 4.003 1.00 96.44 85 LEU A N 1
ATOM 678 C CA . LEU A 1 85 ? -8.886 4.544 4.831 1.00 96.44 85 LEU A CA 1
ATOM 679 C C . LEU A 1 85 ? -8.484 4.577 6.303 1.00 96.44 85 LEU A C 1
ATOM 681 O O . LEU A 1 85 ? -7.380 4.174 6.668 1.00 96.44 85 LEU A O 1
ATOM 685 N N . VAL A 1 86 ? -9.392 5.042 7.149 1.00 97.00 86 VAL A N 1
ATOM 686 C CA . VAL A 1 86 ? -9.226 5.092 8.606 1.00 97.00 86 VAL A CA 1
ATOM 687 C C . VAL A 1 86 ? -10.498 4.585 9.272 1.00 97.00 86 VAL A C 1
ATOM 689 O O . VAL A 1 86 ? -11.597 4.773 8.745 1.00 97.00 86 VAL A O 1
ATOM 692 N N . LEU A 1 87 ? -10.354 3.902 10.406 1.00 94.69 87 LEU A N 1
ATOM 693 C CA . LEU A 1 87 ? -11.495 3.410 11.177 1.00 94.69 87 LEU A CA 1
ATOM 694 C C . LEU A 1 87 ? -11.988 4.511 12.117 1.00 94.69 87 LEU A C 1
ATOM 696 O O . LEU A 1 87 ? -11.250 4.945 12.996 1.00 94.69 87 LEU A O 1
ATOM 700 N N . GLY A 1 88 ? -13.247 4.915 11.966 1.00 89.38 88 GLY A N 1
ATOM 701 C CA . GLY A 1 88 ? -13.847 5.980 12.774 1.00 89.38 88 GLY A CA 1
ATOM 702 C C . GLY A 1 88 ? -13.499 7.397 12.304 1.00 89.38 88 GLY A C 1
ATOM 703 O O . GLY A 1 88 ? -12.832 7.592 11.288 1.00 89.38 88 GLY A O 1
ATOM 704 N N . ASP A 1 89 ? -13.996 8.383 13.053 1.00 87.69 89 ASP A N 1
ATOM 705 C CA . ASP A 1 89 ? -14.031 9.787 12.615 1.00 87.69 89 ASP A CA 1
ATOM 706 C C . ASP A 1 89 ? -12.899 10.651 13.199 1.00 87.69 89 ASP A C 1
ATOM 708 O O . ASP A 1 89 ? -12.607 11.729 12.677 1.00 87.69 89 ASP A O 1
ATOM 712 N N . ASP A 1 90 ? -12.237 10.201 14.272 1.00 90.06 90 ASP A N 1
ATOM 713 C CA . ASP A 1 90 ? -11.127 10.946 14.873 1.00 90.06 90 ASP A CA 1
ATOM 714 C C . ASP A 1 90 ? -9.810 10.680 14.138 1.00 90.06 90 ASP A C 1
ATOM 716 O O . ASP A 1 90 ? -9.122 9.681 14.352 1.00 90.06 90 ASP A O 1
ATOM 720 N N . VAL A 1 91 ? -9.452 11.631 13.278 1.00 91.56 91 VAL A N 1
ATOM 721 C CA . VAL A 1 91 ? -8.211 11.628 12.493 1.00 91.56 91 VAL A CA 1
ATOM 722 C C . VAL A 1 91 ? -7.209 12.685 12.956 1.00 91.56 91 VAL A C 1
ATOM 724 O O . VAL A 1 91 ? -6.212 12.924 12.278 1.00 91.56 91 VAL A O 1
ATOM 727 N N . SER A 1 92 ? -7.455 13.354 14.084 1.00 92.12 92 SER A N 1
ATOM 728 C CA . SER A 1 92 ? -6.684 14.528 14.523 1.00 92.12 92 SER A CA 1
ATOM 729 C C . SER A 1 92 ? -5.186 14.236 14.696 1.00 92.12 92 SER A C 1
ATOM 731 O O . SER A 1 92 ? -4.330 14.992 14.217 1.00 92.12 92 SER A O 1
ATOM 733 N N . TYR A 1 93 ? -4.867 13.098 15.316 1.00 91.50 93 TYR A N 1
ATOM 734 C CA . TYR A 1 93 ? -3.497 12.625 15.491 1.00 91.50 93 TYR A CA 1
ATOM 735 C C . TYR A 1 93 ? -2.819 12.350 14.145 1.00 91.50 93 TYR A C 1
ATOM 737 O O . TYR A 1 93 ? -1.755 12.906 13.865 1.00 91.50 93 TYR A O 1
ATOM 745 N N . LEU A 1 94 ? -3.464 11.567 13.271 1.00 92.56 94 LEU A N 1
ATOM 746 C CA . LEU A 1 94 ? -2.948 11.282 11.931 1.00 92.56 94 LEU A CA 1
ATOM 747 C C . LEU A 1 94 ? -2.709 12.564 11.139 1.00 92.56 94 LEU A C 1
ATOM 749 O O . LEU A 1 94 ? -1.627 12.736 10.596 1.00 92.56 94 LEU A O 1
ATOM 753 N N . MET A 1 95 ? -3.659 13.499 11.121 1.00 92.25 95 MET A N 1
ATOM 754 C CA . MET A 1 95 ? -3.506 14.768 10.403 1.00 92.25 95 MET A CA 1
ATOM 755 C C . MET A 1 95 ? -2.295 15.567 10.893 1.00 92.25 95 MET A C 1
ATOM 757 O O . MET A 1 95 ? -1.576 16.147 10.080 1.00 92.25 95 MET A O 1
ATOM 761 N N . THR A 1 96 ? -2.019 15.545 12.200 1.00 91.94 96 THR A N 1
ATOM 762 C CA . THR A 1 96 ? -0.822 16.174 12.776 1.00 91.94 96 THR A CA 1
ATOM 763 C C . THR A 1 96 ? 0.454 15.501 12.272 1.00 91.94 96 THR A C 1
ATOM 765 O O . THR A 1 96 ? 1.370 16.181 11.807 1.00 91.94 96 THR A O 1
ATOM 768 N N . VAL A 1 97 ? 0.511 14.167 12.309 1.00 89.56 97 VAL A N 1
ATOM 769 C CA . VAL A 1 97 ? 1.679 13.400 11.849 1.00 89.56 97 VAL A CA 1
ATOM 770 C C . VAL A 1 97 ? 1.903 13.562 10.343 1.00 89.56 97 VAL A C 1
ATOM 772 O O . VAL A 1 97 ? 3.040 13.737 9.901 1.00 89.56 97 VAL A O 1
ATOM 775 N N . LEU A 1 98 ? 0.836 13.546 9.544 1.00 89.81 98 LEU A N 1
ATOM 776 C CA . LEU A 1 98 ? 0.908 13.746 8.098 1.00 89.81 98 LEU A CA 1
ATOM 777 C C . LEU A 1 98 ? 1.409 15.153 7.760 1.00 89.81 98 LEU A C 1
ATOM 779 O O . LEU A 1 98 ? 2.317 15.282 6.941 1.00 89.81 98 LEU A O 1
ATOM 783 N N . ALA A 1 99 ? 0.909 16.186 8.446 1.00 89.75 99 ALA A N 1
ATOM 784 C CA . ALA A 1 99 ? 1.369 17.561 8.266 1.00 89.75 99 ALA A CA 1
ATOM 785 C C . ALA A 1 99 ? 2.858 17.732 8.616 1.00 89.75 99 ALA A C 1
ATOM 787 O O . ALA A 1 99 ? 3.596 18.370 7.870 1.00 89.75 99 ALA A O 1
ATOM 788 N N . GLN A 1 100 ? 3.331 17.113 9.704 1.00 88.69 100 GLN A N 1
ATOM 789 C CA . GLN A 1 100 ? 4.748 17.138 10.098 1.00 88.69 100 GLN A CA 1
ATOM 790 C C . GLN A 1 100 ? 5.679 16.477 9.072 1.00 88.69 100 GLN A C 1
ATOM 792 O O . GLN A 1 100 ? 6.861 16.808 9.013 1.00 88.69 100 GLN A O 1
ATOM 797 N N . ASN A 1 101 ? 5.154 15.547 8.273 1.00 82.88 101 ASN A N 1
ATOM 798 C CA . ASN A 1 101 ? 5.899 14.826 7.242 1.00 82.88 101 ASN A CA 1
ATOM 799 C C . ASN A 1 101 ? 5.633 15.352 5.819 1.00 82.88 101 ASN A C 1
ATOM 801 O O . ASN A 1 101 ? 6.025 14.691 4.857 1.00 82.88 101 ASN A O 1
ATOM 805 N N . ASP A 1 102 ? 4.961 16.503 5.690 1.00 84.12 102 ASP A N 1
ATOM 806 C CA . ASP A 1 102 ? 4.544 17.116 4.419 1.00 84.12 102 ASP A CA 1
ATOM 807 C C . ASP A 1 102 ? 3.751 16.159 3.503 1.00 84.12 102 ASP A C 1
ATOM 809 O O . ASP A 1 102 ? 3.863 16.141 2.274 1.00 84.12 102 ASP A O 1
ATOM 813 N N . ILE A 1 103 ? 2.928 15.305 4.118 1.00 83.75 103 ILE A N 1
ATOM 814 C CA . ILE A 1 103 ? 2.058 14.368 3.413 1.00 83.75 103 ILE A CA 1
ATOM 815 C C . ILE A 1 103 ? 0.684 15.014 3.252 1.00 83.75 103 ILE A C 1
ATOM 817 O O . ILE A 1 103 ? -0.079 15.159 4.203 1.00 83.75 103 ILE A O 1
ATOM 821 N N . GLN A 1 104 ? 0.345 15.360 2.013 1.00 80.69 104 GLN A N 1
ATOM 822 C CA . GLN A 1 104 ? -0.962 15.909 1.656 1.00 80.69 104 GLN A CA 1
ATOM 823 C C . GLN A 1 104 ? -1.848 14.800 1.092 1.00 80.69 104 GLN A C 1
ATOM 825 O O . GLN A 1 104 ? -1.971 14.662 -0.124 1.00 80.69 104 GLN A O 1
ATOM 830 N N . MET A 1 105 ? -2.429 13.984 1.974 1.00 82.75 105 MET A N 1
ATOM 831 C CA . MET A 1 105 ? -3.385 12.937 1.606 1.00 82.75 105 MET A CA 1
ATOM 832 C C . MET A 1 105 ? -4.740 13.138 2.265 1.00 82.75 105 MET A C 1
ATOM 834 O O . MET A 1 105 ? -4.841 13.648 3.377 1.00 82.75 105 MET A O 1
ATOM 838 N N . VAL A 1 106 ? -5.784 12.734 1.543 1.00 89.25 106 VAL A N 1
ATOM 839 C CA . VAL A 1 106 ? -7.154 12.733 2.054 1.00 89.25 106 VAL A CA 1
ATOM 840 C C . VAL A 1 106 ? -7.388 11.400 2.749 1.00 89.25 106 VAL A C 1
ATOM 842 O O . VAL A 1 106 ? -7.245 10.342 2.135 1.00 89.25 106 VAL A O 1
ATOM 845 N N . LEU A 1 107 ? -7.728 11.469 4.034 1.00 93.75 107 LEU A N 1
ATOM 846 C CA . LEU A 1 107 ? -8.148 10.316 4.817 1.00 93.75 107 LEU A CA 1
ATOM 847 C C . LEU A 1 107 ? -9.655 10.135 4.665 1.00 93.75 107 LEU A C 1
ATOM 849 O O . LEU A 1 107 ? -10.425 11.083 4.812 1.00 93.75 107 LEU A O 1
ATOM 853 N N . HIS A 1 108 ? -10.067 8.910 4.372 1.00 94.62 108 HIS A N 1
ATOM 854 C CA . HIS A 1 108 ? -11.460 8.534 4.211 1.00 94.62 108 HIS A CA 1
ATOM 855 C C . HIS A 1 108 ? -11.888 7.694 5.412 1.00 94.62 108 HIS A C 1
ATOM 857 O O . HIS A 1 108 ? -11.451 6.552 5.565 1.00 94.62 108 HIS A O 1
ATOM 863 N N . ALA A 1 109 ? -12.738 8.264 6.266 1.00 95.12 109 ALA A N 1
ATOM 864 C CA . ALA A 1 109 ? -13.372 7.511 7.339 1.00 95.12 109 ALA A CA 1
ATOM 865 C C . ALA A 1 109 ? -14.201 6.364 6.747 1.00 95.12 109 ALA A C 1
ATOM 867 O O . ALA A 1 109 ? -14.897 6.533 5.740 1.00 95.12 109 ALA A O 1
ATOM 868 N N . CYS A 1 110 ? -14.100 5.189 7.356 1.00 95.44 110 CYS A N 1
ATOM 869 C CA . CYS A 1 110 ? -14.820 4.003 6.925 1.00 95.44 110 CYS A CA 1
ATOM 870 C C . CYS A 1 110 ? -15.284 3.160 8.115 1.00 95.44 110 CYS A C 1
ATOM 872 O O . CYS A 1 110 ? -14.758 3.233 9.229 1.00 95.44 110 CYS A O 1
ATOM 874 N N . THR A 1 111 ? -16.296 2.342 7.851 1.00 95.50 111 THR A N 1
ATOM 875 C CA . THR A 1 111 ? -16.765 1.293 8.759 1.00 95.50 111 THR A CA 1
ATOM 876 C C . THR A 1 111 ? -15.893 0.043 8.640 1.00 95.50 111 THR A C 1
ATOM 878 O O . THR A 1 111 ? -15.219 -0.166 7.628 1.00 95.50 111 THR A O 1
ATOM 881 N N . ARG A 1 112 ? -15.963 -0.842 9.644 1.00 95.50 112 ARG A N 1
ATOM 882 C CA . ARG A 1 112 ? -15.316 -2.164 9.598 1.00 95.50 112 ARG A CA 1
ATOM 883 C C . ARG A 1 112 ? -15.678 -2.929 8.320 1.00 95.50 112 ARG A C 1
ATOM 885 O O . ARG A 1 112 ? -14.784 -3.413 7.639 1.00 95.50 112 ARG A O 1
ATOM 892 N N . ASP A 1 113 ? -16.955 -2.993 7.953 1.00 95.88 113 ASP A N 1
ATOM 893 C CA . ASP A 1 113 ? -17.402 -3.775 6.791 1.00 95.88 113 ASP A CA 1
ATOM 894 C C . ASP A 1 113 ? -16.884 -3.216 5.460 1.00 95.88 113 ASP A C 1
ATOM 896 O O . ASP A 1 113 ? -16.482 -3.969 4.569 1.00 95.88 113 ASP A O 1
ATOM 900 N N . GLN A 1 114 ? -16.838 -1.887 5.326 1.00 95.69 114 GLN A N 1
ATOM 901 C CA . GLN A 1 114 ? -16.226 -1.232 4.165 1.00 95.69 114 GLN A CA 1
ATOM 902 C C . GLN A 1 114 ? -14.731 -1.538 4.082 1.00 95.69 114 GLN A C 1
ATOM 904 O O . GLN A 1 114 ? -14.207 -1.806 3.002 1.00 95.69 114 GLN A O 1
ATOM 909 N N . LEU A 1 115 ? -14.045 -1.549 5.223 1.00 96.19 115 LEU A N 1
ATOM 910 C CA . LEU A 1 115 ? -12.629 -1.864 5.268 1.00 96.19 115 LEU A CA 1
ATOM 911 C C . LEU A 1 115 ? -12.355 -3.328 4.889 1.00 96.19 115 LEU A C 1
ATOM 913 O O . LEU A 1 115 ? -11.492 -3.588 4.057 1.00 96.19 115 LEU A O 1
ATOM 917 N N . LEU A 1 116 ? -13.130 -4.275 5.428 1.00 96.69 116 LEU A N 1
ATOM 918 C CA . LEU A 1 116 ? -12.995 -5.712 5.141 1.00 96.69 116 LEU A CA 1
ATOM 919 C C . LEU A 1 116 ? -13.384 -6.102 3.707 1.00 96.69 116 LEU A C 1
ATOM 921 O O . LEU A 1 116 ? -13.040 -7.194 3.253 1.00 96.69 116 LEU A O 1
ATOM 925 N N . SER A 1 117 ? -14.107 -5.234 2.999 1.00 96.06 117 SER A N 1
ATOM 926 C CA . SER A 1 117 ? -14.441 -5.394 1.577 1.00 96.06 117 SER A CA 1
ATOM 927 C C . SER A 1 117 ? -13.494 -4.639 0.638 1.00 96.06 117 SER A C 1
ATOM 929 O O . SER A 1 117 ? -13.677 -4.692 -0.576 1.00 96.06 117 SER A O 1
ATOM 931 N N . SER A 1 118 ? -12.480 -3.959 1.180 1.00 96.62 118 SER A N 1
ATOM 932 C CA . SER A 1 118 ? -11.516 -3.178 0.408 1.00 96.62 118 SER A CA 1
ATOM 933 C C . SER A 1 118 ? -10.242 -3.963 0.091 1.00 96.62 118 SER A C 1
ATOM 935 O O . SER A 1 118 ? -9.742 -4.745 0.899 1.00 96.62 118 SER A O 1
ATOM 937 N N . ASP A 1 119 ? -9.649 -3.665 -1.065 1.00 96.88 119 ASP A N 1
ATOM 938 C CA . ASP A 1 119 ? -8.361 -4.210 -1.501 1.00 96.88 119 ASP A CA 1
ATOM 939 C C . ASP A 1 119 ? -7.186 -3.509 -0.789 1.00 96.88 119 ASP A C 1
ATOM 941 O O . ASP A 1 119 ? -6.463 -2.678 -1.355 1.00 96.88 119 ASP A O 1
ATOM 945 N N . ILE A 1 120 ? -6.998 -3.828 0.494 1.00 98.00 120 ILE A N 1
ATOM 946 C CA . ILE A 1 120 ? -5.928 -3.256 1.320 1.00 98.00 120 ILE A CA 1
ATOM 947 C C . ILE A 1 120 ? -4.594 -3.916 0.975 1.00 98.00 120 ILE A C 1
ATOM 949 O O . ILE A 1 120 ? -4.411 -5.122 1.128 1.00 98.00 120 ILE A O 1
ATOM 953 N N . SER A 1 121 ? -3.637 -3.110 0.521 1.00 97.19 121 SER A N 1
ATOM 954 C CA . SER A 1 121 ? -2.303 -3.565 0.085 1.00 97.19 121 SER A CA 1
ATOM 955 C C . SER A 1 121 ? -1.186 -3.172 1.051 1.00 97.19 121 SER A C 1
ATOM 957 O O . SER A 1 121 ? -0.090 -3.731 0.997 1.00 97.19 121 SER A O 1
ATOM 959 N N . GLN A 1 122 ? -1.460 -2.230 1.950 1.00 96.44 122 GLN A N 1
ATOM 960 C CA . GLN A 1 122 ? -0.535 -1.773 2.978 1.00 96.44 122 GLN A CA 1
ATOM 961 C C . GLN A 1 122 ? -1.327 -1.215 4.162 1.00 96.44 122 GLN A C 1
ATOM 963 O O . GLN A 1 122 ? -2.423 -0.692 3.990 1.00 96.44 122 GLN A O 1
ATOM 968 N N . ILE A 1 123 ? -0.771 -1.326 5.363 1.00 95.50 123 ILE A N 1
ATOM 969 C CA . ILE A 1 123 ? -1.288 -0.681 6.574 1.00 95.50 123 ILE A CA 1
ATOM 970 C C . ILE A 1 123 ? -0.133 0.107 7.186 1.00 95.50 123 ILE A C 1
ATOM 972 O O . ILE A 1 123 ? 0.987 -0.397 7.240 1.00 95.50 123 ILE A O 1
ATOM 976 N N . ILE A 1 124 ? -0.372 1.345 7.606 1.00 93.19 124 ILE A N 1
ATOM 977 C CA . ILE A 1 124 ? 0.634 2.232 8.194 1.00 93.19 124 ILE A CA 1
ATOM 978 C C . ILE A 1 124 ? 0.186 2.608 9.600 1.00 93.19 124 ILE A C 1
ATOM 980 O O . ILE A 1 124 ? -0.926 3.087 9.786 1.00 93.19 124 ILE A O 1
ATOM 984 N N . ILE A 1 125 ? 1.062 2.417 10.581 1.00 91.94 125 ILE A N 1
ATOM 985 C CA . ILE A 1 125 ? 0.787 2.716 11.986 1.00 91.94 125 ILE A CA 1
ATOM 986 C C . ILE A 1 125 ? 1.788 3.759 12.468 1.00 91.94 125 ILE A C 1
ATOM 988 O O . ILE A 1 125 ? 2.997 3.519 12.458 1.00 91.94 125 ILE A O 1
ATOM 992 N N . TYR A 1 126 ? 1.288 4.917 12.885 1.00 87.88 126 TYR A N 1
ATOM 993 C CA . TYR A 1 126 ? 2.073 6.076 13.305 1.00 87.88 126 TYR A CA 1
ATOM 994 C C . TYR A 1 126 ? 2.217 6.180 14.826 1.00 87.88 126 TYR A C 1
ATOM 996 O O . TYR A 1 126 ? 2.235 7.272 15.360 1.00 87.88 126 TYR A O 1
ATOM 1004 N N . ASP A 1 127 ? 2.360 5.060 15.536 1.00 81.50 127 ASP A N 1
ATOM 1005 C CA . ASP A 1 127 ? 2.721 5.059 16.958 1.00 81.50 127 ASP A CA 1
ATOM 1006 C C . ASP A 1 127 ? 3.436 3.754 17.335 1.00 81.50 127 ASP A C 1
ATOM 1008 O O . ASP A 1 127 ? 2.819 2.720 17.587 1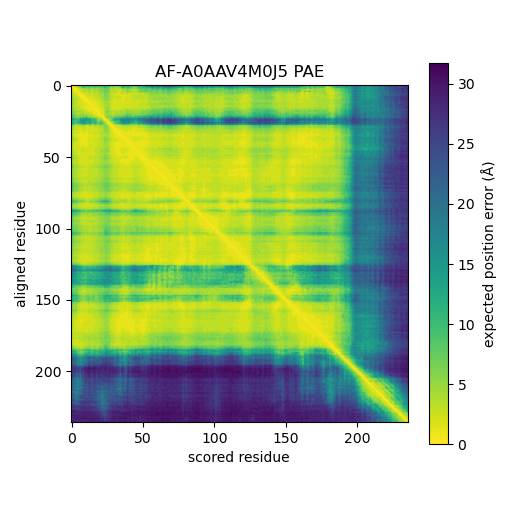.00 81.50 127 ASP A O 1
ATOM 1012 N N . TYR A 1 128 ? 4.770 3.789 17.340 1.00 68.19 128 TYR A N 1
ATOM 1013 C CA . TYR A 1 128 ? 5.591 2.589 17.517 1.00 68.19 128 TYR A CA 1
ATOM 1014 C C . TYR A 1 128 ? 5.451 1.942 18.901 1.00 68.19 128 TYR A C 1
ATOM 1016 O O . TYR A 1 128 ? 5.514 0.718 19.004 1.00 68.19 128 TYR A O 1
ATOM 1024 N N . PHE A 1 129 ? 5.273 2.734 19.964 1.00 67.06 129 PHE A N 1
ATOM 1025 C CA . PHE A 1 129 ? 5.113 2.171 21.310 1.00 67.06 129 PHE A CA 1
ATOM 1026 C C . PHE A 1 129 ? 3.842 1.328 21.395 1.00 67.06 129 PHE A C 1
ATOM 1028 O O . PHE A 1 129 ? 3.833 0.266 22.014 1.00 67.06 129 PHE A O 1
ATOM 1035 N N . ASN A 1 130 ? 2.818 1.759 20.672 1.00 65.69 130 ASN A N 1
ATOM 1036 C CA . ASN A 1 130 ? 1.544 1.082 20.566 1.00 65.69 130 ASN A CA 1
ATOM 1037 C C . ASN A 1 130 ? 1.566 -0.086 19.561 1.00 65.69 130 ASN A C 1
ATOM 1039 O O . ASN A 1 130 ? 0.938 -1.113 19.807 1.00 65.69 130 ASN A O 1
ATOM 1043 N N . VAL A 1 131 ? 2.387 -0.042 18.505 1.00 70.81 131 VAL A N 1
ATOM 1044 C CA . VAL A 1 131 ? 2.571 -1.183 17.579 1.00 70.81 131 VAL A CA 1
ATOM 1045 C C . VAL A 1 131 ? 2.880 -2.491 18.316 1.00 70.81 131 VAL A C 1
ATOM 1047 O O . VAL A 1 131 ? 2.333 -3.521 17.942 1.00 70.81 131 VAL A O 1
ATOM 1050 N N . VAL A 1 132 ? 3.692 -2.477 19.379 1.00 70.94 132 VAL A N 1
ATOM 1051 C CA . VAL A 1 132 ? 4.045 -3.696 20.135 1.00 70.94 132 VAL A CA 1
ATOM 1052 C C . VAL A 1 132 ? 2.816 -4.372 20.751 1.00 70.94 132 VAL A C 1
ATOM 1054 O O . VAL A 1 132 ? 2.690 -5.592 20.663 1.00 70.94 132 VAL A O 1
ATOM 1057 N N . ASN A 1 133 ? 1.890 -3.590 21.313 1.00 71.19 133 ASN A N 1
ATOM 1058 C CA . ASN A 1 133 ? 0.649 -4.120 21.881 1.00 71.19 133 ASN A CA 1
ATOM 1059 C C . ASN A 1 133 ? -0.210 -4.772 20.797 1.00 71.19 133 ASN A C 1
ATOM 1061 O O . ASN A 1 133 ? -0.752 -5.850 21.007 1.00 71.19 133 ASN A O 1
ATOM 1065 N N . MET A 1 134 ? -0.283 -4.148 19.620 1.00 75.62 134 MET A N 1
ATOM 1066 C CA . MET A 1 134 ? -1.040 -4.686 18.493 1.00 75.62 134 MET A CA 1
ATOM 1067 C C . MET A 1 134 ? -0.398 -5.967 17.943 1.00 75.62 134 MET A C 1
ATOM 1069 O O . MET A 1 134 ? -1.089 -6.962 17.763 1.00 75.62 134 MET A O 1
ATOM 1073 N N . LEU A 1 135 ? 0.928 -5.986 17.761 1.00 76.94 135 LEU A N 1
ATOM 1074 C CA . LEU A 1 135 ? 1.665 -7.160 17.277 1.00 76.94 135 LEU A CA 1
ATOM 1075 C C . LEU A 1 135 ? 1.504 -8.381 18.191 1.00 76.94 135 LEU A C 1
ATOM 1077 O O . LEU A 1 135 ? 1.478 -9.499 17.689 1.00 76.94 135 LEU A O 1
ATOM 1081 N N . GLY A 1 136 ? 1.384 -8.176 19.506 1.00 74.19 136 GLY A N 1
ATOM 1082 C CA . GLY A 1 136 ? 1.096 -9.258 20.451 1.00 74.19 136 GLY A CA 1
ATOM 1083 C C . GLY A 1 136 ? -0.314 -9.844 20.313 1.00 74.19 136 GLY A C 1
ATOM 1084 O O . GLY A 1 136 ? -0.523 -10.988 20.694 1.00 74.19 136 GLY A O 1
ATOM 1085 N N . VAL A 1 137 ? -1.265 -9.083 19.763 1.00 73.69 137 VAL A N 1
ATOM 1086 C CA . VAL A 1 137 ? -2.659 -9.513 19.547 1.00 73.69 137 VAL A CA 1
ATOM 1087 C C . VAL A 1 137 ? -2.827 -10.237 18.208 1.00 73.69 137 VAL A C 1
ATOM 1089 O O . VAL A 1 137 ? -3.694 -11.093 18.091 1.00 73.69 137 VAL A O 1
ATOM 1092 N N . ILE A 1 138 ? -1.987 -9.933 17.212 1.00 79.19 138 ILE A N 1
ATOM 1093 C CA . ILE A 1 138 ? -2.069 -10.501 15.852 1.00 79.19 138 ILE A CA 1
ATOM 1094 C C . ILE A 1 138 ? -0.966 -11.528 15.553 1.00 79.19 138 ILE A C 1
ATOM 1096 O O . ILE A 1 138 ? -0.524 -11.669 14.412 1.00 79.19 138 ILE A O 1
ATOM 1100 N N . ASP A 1 139 ? -0.499 -12.241 16.576 1.00 77.19 139 ASP A N 1
ATOM 1101 C CA . ASP A 1 139 ? 0.651 -13.156 16.529 1.00 77.19 139 ASP A CA 1
ATOM 1102 C C . ASP A 1 139 ? 0.515 -14.316 15.519 1.00 77.19 139 ASP A C 1
ATOM 1104 O O . ASP A 1 139 ? 1.517 -14.835 15.025 1.00 77.19 139 ASP A O 1
ATOM 1108 N N . ASN A 1 140 ? -0.716 -14.682 15.160 1.00 79.19 140 ASN A N 1
ATOM 1109 C CA . ASN A 1 140 ? -1.036 -15.721 14.179 1.00 79.19 140 ASN A CA 1
ATOM 1110 C C . ASN A 1 140 ? -1.267 -15.182 12.755 1.00 79.19 140 ASN A C 1
ATOM 1112 O O . ASN A 1 140 ? -1.539 -15.952 11.828 1.00 79.19 140 ASN A O 1
ATOM 1116 N N . VAL A 1 141 ? -1.146 -13.869 12.546 1.00 83.38 141 VAL A N 1
ATOM 1117 C CA . VAL A 1 141 ? -1.296 -13.248 11.229 1.00 83.38 141 VAL A CA 1
ATOM 1118 C C . VAL A 1 141 ? 0.065 -13.114 10.571 1.00 83.38 141 VAL A C 1
ATOM 1120 O O . VAL A 1 141 ? 0.982 -12.479 11.084 1.00 83.38 141 VAL A O 1
ATOM 1123 N N . MET A 1 142 ? 0.195 -13.667 9.371 1.00 84.31 142 MET A N 1
ATOM 1124 C CA . MET A 1 142 ? 1.426 -13.531 8.607 1.00 84.31 142 MET A CA 1
ATOM 1125 C C . MET A 1 142 ? 1.419 -12.216 7.818 1.00 84.31 142 MET A C 1
ATOM 1127 O O . MET A 1 142 ? 0.602 -12.016 6.915 1.00 84.31 142 MET A O 1
ATOM 1131 N N . PHE A 1 143 ? 2.369 -11.335 8.117 1.00 87.38 143 PHE A N 1
ATOM 1132 C CA . PHE A 1 143 ? 2.611 -10.084 7.397 1.00 87.38 143 PHE A CA 1
ATOM 1133 C C . PHE A 1 143 ? 4.097 -9.729 7.431 1.00 87.38 143 PHE A C 1
ATOM 1135 O O . PHE A 1 143 ? 4.871 -10.222 8.252 1.00 87.38 143 PHE A O 1
ATOM 1142 N N . ARG A 1 144 ? 4.506 -8.828 6.540 1.00 87.00 144 ARG A N 1
ATOM 1143 C CA . ARG A 1 144 ? 5.840 -8.234 6.572 1.00 87.00 144 ARG A CA 1
ATOM 1144 C C . ARG A 1 144 ? 5.778 -6.862 7.223 1.00 87.00 144 ARG A C 1
ATOM 1146 O O . ARG A 1 144 ? 5.085 -5.973 6.729 1.00 87.00 144 ARG A O 1
ATOM 1153 N N . LEU A 1 145 ? 6.560 -6.698 8.286 1.00 87.56 145 LEU A N 1
ATOM 1154 C CA . LEU A 1 145 ? 6.736 -5.446 9.013 1.00 87.56 145 LEU A CA 1
ATOM 1155 C C . LEU A 1 145 ? 7.955 -4.680 8.484 1.00 87.56 145 LEU A C 1
ATOM 1157 O O . LEU A 1 145 ? 9.040 -5.247 8.343 1.00 87.56 145 LEU A O 1
ATOM 1161 N N . ARG A 1 146 ? 7.803 -3.382 8.219 1.00 84.50 146 ARG A N 1
ATOM 1162 C CA . ARG A 1 146 ? 8.904 -2.483 7.851 1.00 84.50 146 ARG A CA 1
ATOM 1163 C C . ARG A 1 146 ? 8.749 -1.140 8.536 1.00 84.50 146 ARG A C 1
ATOM 1165 O O . ARG A 1 146 ? 7.650 -0.616 8.638 1.00 84.50 146 ARG A O 1
ATOM 1172 N N . ARG A 1 147 ? 9.860 -0.546 8.958 1.00 81.56 147 ARG A N 1
ATOM 1173 C CA . ARG A 1 147 ? 9.857 0.818 9.485 1.00 81.56 147 ARG A CA 1
ATOM 1174 C C . ARG A 1 147 ? 10.081 1.811 8.349 1.00 81.56 147 ARG A C 1
ATOM 1176 O O . ARG A 1 147 ? 11.034 1.666 7.587 1.00 81.56 147 ARG A O 1
ATOM 1183 N N . ASP A 1 148 ? 9.200 2.795 8.252 1.00 76.69 148 ASP A N 1
ATOM 1184 C CA . ASP A 1 148 ? 9.359 3.966 7.398 1.00 76.69 148 ASP A CA 1
ATOM 1185 C C . ASP A 1 148 ? 10.329 4.950 8.073 1.00 76.69 148 ASP A C 1
ATOM 1187 O O . ASP A 1 148 ? 10.344 5.106 9.298 1.00 76.69 148 ASP A O 1
ATOM 1191 N N . LEU A 1 149 ? 11.128 5.651 7.270 1.00 72.00 149 LEU A N 1
ATOM 1192 C CA . LEU A 1 149 ? 12.009 6.728 7.727 1.00 72.00 149 LEU A CA 1
ATOM 1193 C C . LEU A 1 149 ? 11.227 7.881 8.377 1.00 72.00 149 LEU A C 1
ATOM 1195 O O . LEU A 1 149 ? 11.787 8.632 9.167 1.00 72.00 149 LEU A O 1
ATOM 1199 N N . ARG A 1 150 ? 9.926 7.982 8.089 1.00 73.06 150 ARG A N 1
ATOM 1200 C CA . ARG A 1 150 ? 8.983 8.963 8.653 1.00 73.06 150 ARG A CA 1
ATOM 1201 C C . ARG A 1 150 ? 8.375 8.554 9.997 1.00 73.06 150 ARG A C 1
ATOM 1203 O O . ARG A 1 150 ? 7.400 9.142 10.448 1.00 73.06 150 ARG A O 1
ATOM 1210 N N . GLY A 1 151 ? 8.898 7.497 10.615 1.00 76.31 151 GLY A N 1
ATOM 1211 C CA . GLY A 1 151 ? 8.453 7.020 11.927 1.00 76.31 151 GLY A CA 1
ATOM 1212 C C . GLY A 1 151 ? 7.249 6.077 11.899 1.00 76.31 151 GLY A C 1
ATOM 1213 O O . GLY A 1 151 ? 7.008 5.404 12.898 1.00 76.31 151 GLY A O 1
ATOM 1214 N N . GLY A 1 152 ? 6.552 5.961 10.766 1.00 85.69 152 GLY A N 1
ATOM 1215 C CA . GLY A 1 152 ? 5.479 4.987 10.580 1.00 85.69 152 GLY A CA 1
ATOM 1216 C C . GLY A 1 152 ? 5.995 3.548 10.508 1.00 85.69 152 GLY A C 1
ATOM 1217 O O . GLY A 1 152 ? 7.094 3.276 10.023 1.00 85.69 152 GLY A O 1
ATOM 1218 N N . THR A 1 153 ? 5.183 2.606 10.966 1.00 89.38 153 THR A N 1
ATOM 1219 C CA . THR A 1 153 ? 5.412 1.173 10.785 1.00 89.38 153 THR A CA 1
ATOM 1220 C C . THR A 1 153 ? 4.462 0.653 9.718 1.00 89.38 153 THR A C 1
ATOM 1222 O O . THR A 1 153 ? 3.251 0.781 9.844 1.00 89.38 153 THR A O 1
ATOM 1225 N N . GLN A 1 154 ? 5.017 0.097 8.649 1.00 90.31 154 GLN A N 1
ATOM 1226 C CA . GLN A 1 154 ? 4.290 -0.420 7.502 1.00 90.31 154 GLN A CA 1
ATOM 1227 C C . GLN A 1 154 ? 4.127 -1.932 7.624 1.00 90.31 154 GLN A C 1
ATOM 1229 O O . GLN A 1 154 ? 5.110 -2.663 7.765 1.00 90.31 154 GLN A O 1
ATOM 1234 N N . LEU A 1 155 ? 2.891 -2.398 7.515 1.00 93.12 155 LEU A N 1
ATOM 1235 C CA . LEU A 1 155 ? 2.549 -3.796 7.342 1.00 93.12 155 LEU A CA 1
ATOM 1236 C C . LEU A 1 155 ? 2.169 -4.005 5.879 1.00 93.12 155 LEU A C 1
ATOM 1238 O O . LEU A 1 155 ? 1.427 -3.219 5.289 1.00 93.12 155 LEU A O 1
ATOM 1242 N N . THR A 1 156 ? 2.676 -5.081 5.295 1.00 93.94 156 THR A N 1
ATOM 1243 C CA . THR A 1 156 ? 2.323 -5.521 3.941 1.00 93.94 156 THR A CA 1
ATOM 1244 C C . THR A 1 156 ? 1.984 -7.009 3.955 1.00 93.94 156 THR A C 1
ATOM 1246 O O . THR A 1 156 ? 2.483 -7.727 4.830 1.00 93.94 156 THR A O 1
ATOM 1249 N N . PRO A 1 157 ? 1.163 -7.496 3.009 1.00 94.56 157 PRO A N 1
ATOM 1250 C CA . PRO A 1 157 ? 0.880 -8.921 2.889 1.00 94.56 157 PRO A CA 1
ATOM 1251 C C . PRO A 1 157 ? 2.166 -9.744 2.743 1.00 94.56 157 PRO A C 1
ATOM 1253 O O . PRO A 1 157 ? 3.177 -9.268 2.217 1.00 94.56 157 PRO A O 1
ATOM 1256 N N . MET A 1 158 ? 2.139 -11.006 3.173 1.00 90.56 158 MET A N 1
ATOM 1257 C CA . MET A 1 158 ? 3.282 -11.898 2.962 1.00 90.56 158 MET A CA 1
ATOM 1258 C C . MET A 1 158 ? 3.666 -12.019 1.490 1.00 90.56 158 MET A C 1
ATOM 1260 O O . MET A 1 158 ? 2.827 -11.990 0.593 1.00 90.56 158 MET A O 1
ATOM 1264 N N . GLY A 1 159 ? 4.967 -12.182 1.244 1.00 88.19 159 GLY A N 1
ATOM 1265 C CA . GLY A 1 159 ? 5.515 -12.292 -0.109 1.00 88.19 159 GLY A CA 1
ATOM 1266 C C . GLY A 1 159 ? 5.649 -10.956 -0.850 1.00 88.19 159 GLY A C 1
ATOM 1267 O O . GLY A 1 159 ? 6.201 -10.930 -1.948 1.00 88.19 159 GLY A O 1
ATOM 1268 N N . VAL A 1 160 ? 5.216 -9.836 -0.259 1.00 92.06 160 VAL A N 1
ATOM 1269 C CA . VAL A 1 160 ? 5.415 -8.494 -0.822 1.00 92.06 160 VAL A CA 1
ATOM 1270 C C . VAL A 1 160 ? 6.807 -7.966 -0.485 1.00 92.06 160 VAL A C 1
ATOM 1272 O O . VAL A 1 160 ? 7.139 -7.799 0.686 1.00 92.06 160 VAL A O 1
ATOM 1275 N N . SER A 1 161 ? 7.623 -7.660 -1.496 1.00 90.44 161 SER A N 1
ATOM 1276 C CA . SER A 1 161 ? 8.85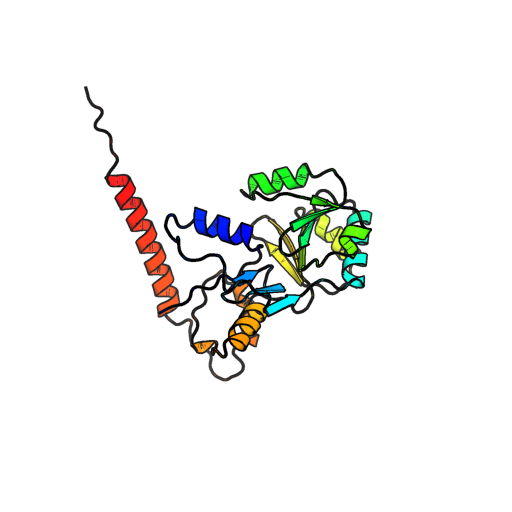5 -6.868 -1.353 1.00 90.44 161 SER A CA 1
ATOM 1277 C C . SER A 1 161 ? 9.103 -5.971 -2.562 1.00 90.44 161 SER A C 1
ATOM 1279 O O . SER A 1 161 ? 8.648 -6.300 -3.663 1.00 90.44 161 SER A O 1
ATOM 1281 N N . PRO A 1 162 ? 9.902 -4.892 -2.406 1.00 89.6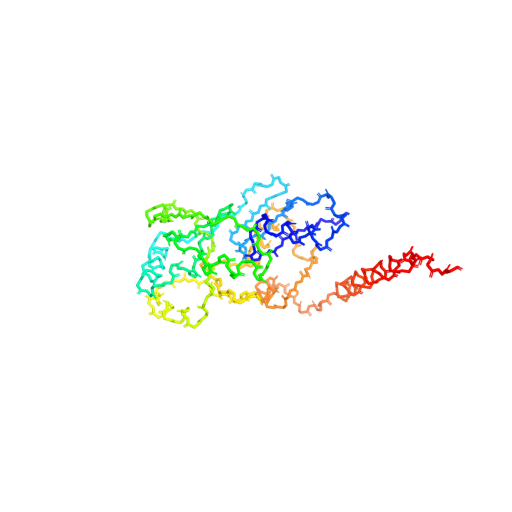9 162 PRO A N 1
ATOM 1282 C CA . PRO A 1 162 ? 10.348 -4.075 -3.532 1.00 89.69 162 PRO A CA 1
ATOM 1283 C C . PRO A 1 162 ? 11.008 -4.924 -4.620 1.00 89.69 162 PRO A C 1
ATOM 1285 O O . PRO A 1 162 ? 10.676 -4.812 -5.795 1.00 89.69 162 PRO A O 1
ATOM 1288 N N . VAL A 1 163 ? 11.881 -5.845 -4.208 1.00 89.44 163 VAL A N 1
ATOM 1289 C CA . VAL A 1 163 ? 12.570 -6.796 -5.087 1.00 89.44 163 VAL A CA 1
ATOM 1290 C C . VAL A 1 163 ? 11.570 -7.690 -5.826 1.00 89.44 163 VAL A C 1
ATOM 1292 O O . VAL A 1 163 ? 11.669 -7.836 -7.041 1.00 89.44 163 VAL A O 1
ATOM 1295 N N . GLY A 1 164 ? 10.563 -8.230 -5.136 1.00 91.44 164 GLY A N 1
ATOM 1296 C CA . GLY A 1 164 ? 9.502 -9.020 -5.760 1.00 91.44 164 GLY A CA 1
ATOM 1297 C C . GLY A 1 164 ? 8.691 -8.217 -6.782 1.00 91.44 164 GLY A C 1
ATOM 1298 O O . GLY A 1 164 ? 8.408 -8.718 -7.869 1.00 91.44 164 GLY A O 1
ATOM 1299 N N . GLY A 1 165 ? 8.370 -6.957 -6.476 1.00 93.88 165 GLY A N 1
ATOM 1300 C CA . GLY A 1 165 ? 7.700 -6.044 -7.406 1.00 93.88 165 GLY A CA 1
ATOM 1301 C C . GLY A 1 165 ? 8.534 -5.757 -8.659 1.00 93.88 165 GLY A C 1
ATOM 1302 O O . GLY A 1 165 ? 8.017 -5.829 -9.774 1.00 93.88 165 GLY A O 1
ATOM 1303 N N . ILE A 1 166 ? 9.840 -5.522 -8.488 1.00 92.94 166 ILE A N 1
ATOM 1304 C CA . ILE A 1 166 ? 10.797 -5.344 -9.590 1.00 92.94 166 ILE A CA 1
ATOM 1305 C C . ILE A 1 166 ? 10.842 -6.598 -10.465 1.00 92.94 166 ILE A C 1
ATOM 1307 O O . ILE A 1 166 ? 10.697 -6.484 -11.680 1.00 92.94 166 ILE A O 1
ATOM 1311 N N . CYS A 1 167 ? 10.988 -7.789 -9.871 1.00 91.94 167 CYS A N 1
ATOM 1312 C CA . CYS A 1 167 ? 10.991 -9.052 -10.616 1.00 91.94 167 CYS A CA 1
ATOM 1313 C C . CYS A 1 167 ? 9.745 -9.196 -11.490 1.00 91.94 167 CYS A C 1
ATOM 1315 O O . CYS A 1 167 ? 9.865 -9.486 -12.677 1.00 91.94 167 CYS A O 1
ATOM 1317 N N . LYS A 1 168 ? 8.556 -8.947 -10.927 1.00 95.06 168 LYS A N 1
ATOM 1318 C CA . LYS A 1 168 ? 7.285 -9.033 -11.661 1.00 95.06 168 LYS A CA 1
ATOM 1319 C C . LYS A 1 168 ? 7.250 -8.072 -12.850 1.00 95.06 168 LYS A C 1
ATOM 1321 O O . LYS A 1 168 ? 6.828 -8.463 -13.936 1.00 95.06 168 LYS A O 1
ATOM 1326 N N . LEU A 1 169 ? 7.733 -6.841 -12.668 1.00 95.31 169 LEU A N 1
ATOM 1327 C CA . LEU A 1 169 ? 7.791 -5.848 -13.739 1.00 95.31 169 LEU A CA 1
ATOM 1328 C C . LEU A 1 169 ? 8.765 -6.255 -14.856 1.00 95.31 169 LEU A C 1
ATOM 1330 O O . LEU A 1 169 ? 8.433 -6.161 -16.034 1.00 95.31 169 LEU A O 1
ATOM 1334 N N . LEU A 1 170 ? 9.960 -6.725 -14.494 1.00 93.94 170 LEU A N 1
ATOM 1335 C CA . LEU A 1 170 ? 10.974 -7.155 -15.459 1.00 93.94 170 LEU A CA 1
ATOM 1336 C C . LEU A 1 170 ? 10.535 -8.396 -16.236 1.00 93.94 170 LEU A C 1
ATOM 1338 O O . LEU A 1 170 ? 10.685 -8.433 -17.456 1.00 93.94 170 LEU A O 1
ATOM 1342 N N . MET A 1 171 ? 9.932 -9.369 -15.549 1.00 94.81 171 MET A N 1
ATOM 1343 C CA . MET A 1 171 ? 9.330 -10.549 -16.172 1.00 94.81 171 MET A CA 1
ATOM 1344 C C . MET A 1 171 ? 8.242 -10.160 -17.174 1.00 94.81 171 MET A C 1
ATOM 1346 O O . MET A 1 171 ? 8.234 -10.686 -18.282 1.00 94.81 171 MET A O 1
ATOM 1350 N N . TYR A 1 172 ? 7.373 -9.203 -16.825 1.00 96.38 172 TYR A N 1
ATOM 1351 C CA . TYR A 1 172 ? 6.321 -8.712 -17.721 1.00 96.38 172 TYR A CA 1
ATOM 1352 C C . TYR A 1 172 ? 6.877 -8.138 -19.036 1.00 96.38 172 TYR A C 1
ATOM 1354 O O . TYR A 1 172 ? 6.280 -8.334 -20.093 1.00 96.38 172 TYR A O 1
ATOM 1362 N N . TYR A 1 173 ? 8.032 -7.467 -18.989 1.00 95.19 173 TYR A N 1
ATOM 1363 C CA . TYR A 1 173 ? 8.692 -6.909 -20.175 1.00 95.19 173 TYR A CA 1
ATOM 1364 C C . TYR A 1 173 ? 9.737 -7.828 -20.823 1.00 95.19 173 TYR A C 1
ATOM 1366 O O . TYR A 1 173 ? 10.320 -7.449 -21.837 1.00 95.19 173 TYR A O 1
ATOM 1374 N N . GLY A 1 174 ? 10.005 -9.011 -20.262 1.00 94.62 174 GLY A N 1
ATOM 1375 C CA . GLY A 1 174 ? 11.073 -9.895 -20.740 1.00 94.62 174 GLY A CA 1
ATOM 1376 C C . GLY A 1 174 ? 12.479 -9.293 -20.607 1.00 94.62 174 GLY A C 1
ATOM 1377 O O . GLY A 1 174 ? 13.365 -9.616 -21.397 1.00 94.62 174 GLY A O 1
ATOM 1378 N N . VAL A 1 175 ? 12.693 -8.398 -19.636 1.00 91.94 175 VAL A N 1
ATOM 1379 C CA . VAL A 1 175 ? 13.973 -7.704 -19.419 1.00 91.94 175 VAL A CA 1
ATOM 1380 C C . VAL A 1 175 ? 14.806 -8.447 -18.378 1.00 91.94 175 VAL A C 1
ATOM 1382 O O . VAL A 1 175 ? 14.323 -8.796 -17.304 1.00 91.94 175 VAL A O 1
ATOM 1385 N N . SER A 1 176 ? 16.090 -8.664 -18.672 1.00 89.00 176 SER A N 1
ATOM 1386 C CA . SER A 1 176 ? 17.020 -9.257 -17.706 1.00 89.00 176 SER A CA 1
ATOM 1387 C C . SER A 1 176 ? 17.388 -8.248 -16.607 1.00 89.00 176 SER A C 1
ATOM 1389 O O . SER A 1 176 ? 17.750 -7.117 -16.940 1.00 89.00 176 SER A O 1
ATOM 1391 N N . PRO A 1 177 ? 17.427 -8.641 -15.316 1.00 85.88 177 PRO A N 1
ATOM 1392 C CA . PRO A 1 177 ? 17.889 -7.769 -14.231 1.00 85.88 177 PRO A CA 1
ATOM 1393 C C . PRO A 1 177 ? 19.293 -7.178 -14.438 1.00 85.88 177 PRO A C 1
ATOM 1395 O O . PRO A 1 177 ? 19.585 -6.109 -13.902 1.00 85.88 177 PRO A O 1
ATOM 1398 N N . ASN A 1 178 ? 20.145 -7.834 -15.237 1.00 86.19 178 ASN A N 1
ATOM 1399 C CA . ASN A 1 178 ? 21.496 -7.371 -15.581 1.00 86.19 178 ASN A CA 1
ATOM 1400 C C . ASN A 1 178 ? 21.506 -6.170 -16.543 1.00 86.19 178 ASN A C 1
ATOM 1402 O O . ASN A 1 178 ? 22.548 -5.545 -16.732 1.00 86.19 178 ASN A O 1
ATOM 1406 N N . MET A 1 179 ? 20.361 -5.840 -17.146 1.00 87.25 179 MET A N 1
ATOM 1407 C CA . MET A 1 179 ? 20.176 -4.662 -17.999 1.00 87.25 179 MET A CA 1
ATOM 1408 C C . MET A 1 179 ? 19.709 -3.431 -17.208 1.00 87.25 179 MET A C 1
ATOM 1410 O O . MET A 1 179 ? 19.497 -2.369 -17.791 1.00 87.25 179 MET A O 1
ATOM 1414 N N . CYS A 1 180 ? 19.543 -3.556 -15.889 1.00 87.56 180 CYS A N 1
ATOM 1415 C CA . CYS A 1 180 ? 18.979 -2.516 -15.038 1.00 87.56 180 CYS A CA 1
ATOM 1416 C C . CYS A 1 180 ? 20.020 -1.937 -14.073 1.00 87.56 180 CYS A C 1
ATOM 1418 O O . CYS A 1 180 ? 20.898 -2.636 -13.562 1.00 87.56 180 CYS A O 1
ATOM 1420 N N . ALA A 1 181 ? 19.871 -0.650 -13.767 1.00 87.12 181 ALA A N 1
ATOM 1421 C CA . ALA A 1 181 ? 20.555 0.007 -12.661 1.00 87.12 181 ALA A CA 1
ATOM 1422 C C . ALA A 1 181 ? 19.542 0.308 -11.550 1.00 87.12 181 ALA A C 1
ATOM 1424 O O . ALA A 1 181 ? 18.423 0.731 -11.827 1.00 87.12 181 ALA A O 1
ATOM 1425 N N . TYR A 1 182 ? 19.946 0.105 -10.297 1.00 85.69 182 TYR A N 1
ATOM 1426 C CA . TYR A 1 182 ? 19.094 0.302 -9.124 1.00 85.69 182 TYR A CA 1
ATOM 1427 C C . TYR A 1 182 ? 19.726 1.343 -8.204 1.00 85.69 182 TYR A C 1
ATOM 1429 O O . TYR A 1 182 ? 20.916 1.253 -7.894 1.00 85.69 182 TYR A O 1
ATOM 1437 N N . VAL A 1 183 ? 18.927 2.310 -7.761 1.00 83.44 183 VAL A N 1
ATOM 1438 C CA . VAL A 1 183 ? 19.332 3.378 -6.841 1.00 83.44 183 VAL A CA 1
ATOM 1439 C C . VAL A 1 183 ? 18.293 3.461 -5.728 1.00 83.44 183 VAL A C 1
ATOM 1441 O O . VAL A 1 183 ? 17.100 3.460 -6.005 1.00 83.44 183 VAL A O 1
ATOM 1444 N N . GLY A 1 184 ? 18.743 3.513 -4.476 1.00 77.50 184 GLY A N 1
ATOM 1445 C CA . GLY A 1 184 ? 17.867 3.551 -3.304 1.00 77.50 184 GLY A CA 1
ATOM 1446 C C . GLY A 1 184 ? 18.627 3.242 -2.019 1.00 77.50 184 GLY A C 1
ATOM 1447 O O . GLY A 1 184 ? 19.844 3.019 -2.040 1.00 77.50 184 GLY A O 1
ATOM 1448 N N . HIS A 1 185 ? 17.921 3.241 -0.891 1.00 71.25 185 HIS A N 1
ATOM 1449 C CA . HIS A 1 185 ? 18.538 2.954 0.400 1.00 71.25 185 HIS A CA 1
ATOM 1450 C C . HIS A 1 185 ? 18.838 1.461 0.566 1.00 71.25 185 HIS A C 1
ATOM 1452 O O . HIS A 1 185 ? 18.094 0.597 0.105 1.00 71.25 185 HIS A O 1
ATOM 1458 N N . ALA A 1 186 ? 19.932 1.143 1.268 1.00 61.84 186 ALA A N 1
ATOM 1459 C CA . ALA A 1 186 ? 20.374 -0.239 1.458 1.00 61.84 186 ALA A CA 1
ATOM 1460 C C . ALA A 1 186 ? 19.272 -1.123 2.070 1.00 61.84 186 ALA A C 1
ATOM 1462 O O . ALA A 1 186 ? 19.033 -2.213 1.567 1.00 61.84 186 ALA A O 1
ATOM 1463 N N . CYS A 1 187 ? 18.531 -0.624 3.064 1.00 59.47 187 CYS A N 1
ATOM 1464 C CA . CYS A 1 187 ? 17.416 -1.341 3.695 1.00 59.47 187 CYS A CA 1
ATOM 1465 C C . CYS A 1 187 ? 16.211 -1.593 2.766 1.00 59.47 187 CYS A C 1
ATOM 1467 O O . CYS A 1 187 ? 15.368 -2.430 3.075 1.00 59.47 187 CYS A O 1
ATOM 1469 N N . GLU A 1 188 ? 16.115 -0.895 1.633 1.00 61.06 188 GLU A N 1
ATOM 1470 C CA . GLU A 1 188 ? 15.063 -1.088 0.626 1.00 61.06 188 GLU A CA 1
ATOM 1471 C C . GLU A 1 188 ? 15.496 -2.040 -0.493 1.00 61.06 188 GLU A C 1
ATOM 1473 O O . GLU A 1 188 ? 14.655 -2.680 -1.122 1.00 61.06 188 GLU A O 1
ATOM 1478 N N . ILE A 1 189 ? 16.811 -2.160 -0.702 1.00 57.91 189 ILE A N 1
ATOM 1479 C CA . ILE A 1 189 ? 17.443 -2.979 -1.746 1.00 57.91 189 ILE A CA 1
ATOM 1480 C C . ILE A 1 189 ? 17.972 -4.313 -1.175 1.00 57.91 189 ILE A C 1
ATOM 1482 O O . ILE A 1 189 ? 18.351 -5.205 -1.929 1.00 57.91 189 ILE A O 1
ATOM 1486 N N . MET A 1 190 ? 17.978 -4.493 0.150 1.00 49.28 190 MET A N 1
ATOM 1487 C CA . MET A 1 190 ? 18.608 -5.626 0.848 1.00 49.28 190 MET A CA 1
ATOM 1488 C C . MET A 1 190 ? 17.961 -7.006 0.627 1.00 49.28 190 MET A C 1
ATOM 1490 O O . MET A 1 190 ? 18.617 -8.005 0.901 1.00 49.28 190 MET A O 1
ATOM 1494 N N . ASP A 1 191 ? 16.779 -7.107 0.010 1.00 52.16 191 ASP A N 1
ATOM 1495 C CA . ASP A 1 191 ? 16.187 -8.394 -0.427 1.00 52.16 191 ASP A CA 1
ATOM 1496 C C . ASP A 1 191 ? 16.899 -9.001 -1.672 1.00 52.16 191 ASP A C 1
ATOM 1498 O O . ASP A 1 191 ? 16.417 -9.941 -2.305 1.00 52.16 191 ASP A O 1
ATOM 1502 N N . ARG A 1 192 ? 18.069 -8.467 -2.055 1.00 44.78 192 ARG A N 1
ATOM 1503 C CA . ARG A 1 192 ? 18.806 -8.784 -3.292 1.00 44.78 192 ARG A CA 1
ATOM 1504 C C . ARG A 1 192 ? 19.365 -10.201 -3.380 1.00 44.78 192 ARG A C 1
ATOM 1506 O O . ARG A 1 192 ? 19.669 -10.634 -4.489 1.00 44.78 192 ARG A O 1
ATOM 1513 N N . ALA A 1 193 ? 19.523 -10.906 -2.258 1.00 41.91 193 ALA A N 1
ATOM 1514 C CA . ALA A 1 193 ? 20.065 -12.269 -2.248 1.00 41.91 193 ALA A CA 1
ATOM 1515 C C . ALA A 1 193 ? 19.261 -13.224 -3.156 1.00 41.91 193 ALA A C 1
ATOM 1517 O O . ALA A 1 193 ? 19.825 -14.155 -3.714 1.00 41.91 193 ALA A O 1
ATOM 1518 N N . LEU A 1 194 ? 17.978 -12.927 -3.393 1.00 44.38 194 LEU A N 1
ATOM 1519 C CA . LEU A 1 194 ? 17.087 -13.703 -4.259 1.00 44.38 194 LEU A CA 1
ATOM 1520 C C . LEU A 1 194 ? 17.207 -13.379 -5.763 1.00 44.38 194 LEU A C 1
ATOM 1522 O O . LEU A 1 194 ? 16.662 -14.108 -6.582 1.00 44.38 194 LEU A O 1
ATOM 1526 N N . MET A 1 195 ? 17.891 -12.295 -6.152 1.00 45.00 195 MET A N 1
ATOM 1527 C CA . MET A 1 195 ? 18.028 -11.887 -7.563 1.00 45.00 195 MET A CA 1
ATOM 1528 C C . MET A 1 195 ? 19.287 -12.438 -8.253 1.00 45.00 195 MET A C 1
ATOM 1530 O O . MET A 1 195 ? 19.425 -12.271 -9.462 1.00 45.00 195 MET A O 1
ATOM 1534 N N . VAL A 1 196 ? 20.233 -13.025 -7.506 1.00 42.09 196 VAL A N 1
ATOM 1535 C CA . VAL A 1 196 ? 21.611 -13.291 -7.982 1.00 42.09 196 VAL A CA 1
ATOM 1536 C C . VAL A 1 196 ? 21.994 -14.777 -7.919 1.00 42.09 196 VAL A C 1
ATOM 1538 O O . VAL A 1 196 ? 23.160 -15.113 -8.119 1.00 42.09 196 VAL A O 1
ATOM 1541 N N . ASP A 1 197 ? 21.045 -15.696 -7.707 1.00 37.03 197 ASP A N 1
ATOM 1542 C CA . ASP A 1 197 ? 21.344 -17.138 -7.733 1.00 37.03 197 ASP A CA 1
ATOM 1543 C C . ASP A 1 197 ? 21.478 -17.645 -9.180 1.00 37.03 197 ASP A C 1
ATOM 1545 O O . ASP A 1 197 ? 20.591 -18.230 -9.795 1.00 37.03 197 ASP A O 1
ATOM 1549 N N . GLY A 1 198 ? 22.622 -17.285 -9.754 1.00 31.27 198 GLY A N 1
ATOM 1550 C CA . GLY A 1 198 ? 23.022 -17.485 -11.136 1.00 31.27 198 GLY A CA 1
ATOM 1551 C C . GLY A 1 198 ? 24.430 -16.940 -11.383 1.00 31.27 198 GLY A C 1
ATOM 1552 O O . GLY A 1 198 ? 24.678 -16.328 -12.414 1.00 31.27 198 GLY A O 1
ATOM 1553 N N . GLY A 1 199 ? 25.342 -17.134 -10.424 1.00 29.08 199 GLY A N 1
ATOM 1554 C CA . GLY A 1 199 ? 26.784 -16.989 -10.629 1.00 29.08 199 GLY A CA 1
ATOM 1555 C C . GLY A 1 199 ? 27.360 -15.578 -10.459 1.00 29.08 199 GLY A C 1
ATOM 1556 O O . GLY A 1 199 ? 27.277 -14.730 -11.342 1.00 29.08 199 GLY A O 1
ATOM 1557 N N . GLY A 1 200 ? 28.103 -15.396 -9.365 1.00 26.59 200 GLY A N 1
ATOM 1558 C CA . GLY A 1 200 ? 29.171 -14.401 -9.269 1.00 26.59 200 GLY A CA 1
ATOM 1559 C C . GLY A 1 200 ? 28.774 -13.085 -8.607 1.00 26.59 200 GLY A C 1
ATOM 1560 O O . GLY A 1 200 ? 28.077 -12.251 -9.177 1.00 26.59 200 GLY A O 1
ATOM 1561 N N . VAL A 1 201 ? 29.329 -12.860 -7.414 1.00 34.56 201 VAL A N 1
ATOM 1562 C CA . VAL A 1 201 ? 29.383 -11.560 -6.735 1.00 34.56 201 VAL A CA 1
ATOM 1563 C C . VAL A 1 201 ? 30.143 -10.574 -7.625 1.00 34.56 201 VAL A C 1
ATOM 1565 O O . VAL A 1 201 ? 31.354 -10.401 -7.503 1.00 34.56 201 VAL A O 1
ATOM 1568 N N . ASN A 1 202 ? 29.436 -9.910 -8.534 1.00 32.59 202 ASN A N 1
ATOM 1569 C CA . ASN A 1 202 ? 29.964 -8.761 -9.244 1.00 32.59 202 ASN A CA 1
ATOM 1570 C C . ASN A 1 202 ? 29.428 -7.492 -8.594 1.00 32.59 202 ASN A C 1
ATOM 1572 O O . ASN A 1 202 ? 28.258 -7.133 -8.704 1.00 32.59 202 ASN A O 1
ATOM 1576 N N . ARG A 1 203 ? 30.350 -6.870 -7.851 1.00 35.62 203 ARG A N 1
ATOM 1577 C CA . ARG A 1 203 ? 30.528 -5.431 -7.644 1.00 35.62 203 ARG A CA 1
ATOM 1578 C C . ARG A 1 203 ? 29.369 -4.595 -8.183 1.00 35.62 203 ARG A C 1
ATOM 1580 O O . ARG A 1 203 ? 29.159 -4.549 -9.392 1.00 35.62 203 ARG A O 1
ATOM 1587 N N . LEU A 1 204 ? 28.727 -3.839 -7.282 1.00 37.72 204 LEU A N 1
ATOM 1588 C CA . LEU A 1 204 ? 28.136 -2.537 -7.604 1.00 37.72 204 LEU A CA 1
ATOM 1589 C C . LEU A 1 204 ? 28.957 -1.920 -8.734 1.00 37.72 204 LEU A C 1
ATOM 1591 O O . LEU A 1 204 ? 30.128 -1.590 -8.528 1.00 37.72 204 LEU A O 1
ATOM 1595 N N . ASN A 1 205 ? 28.388 -1.886 -9.941 1.00 38.84 205 ASN A N 1
ATOM 1596 C CA . ASN A 1 205 ? 29.072 -1.326 -11.087 1.00 38.84 205 ASN A CA 1
ATOM 1597 C C . ASN A 1 205 ? 29.489 0.080 -10.649 1.00 38.84 205 ASN A C 1
ATOM 1599 O O . ASN A 1 205 ? 28.628 0.874 -10.261 1.00 38.84 205 ASN A O 1
ATOM 1603 N N . LYS A 1 206 ? 30.798 0.363 -10.611 1.00 38.28 206 LYS A N 1
ATOM 1604 C CA . LYS A 1 206 ? 31.334 1.673 -10.200 1.00 38.28 206 LYS A CA 1
ATOM 1605 C C . LYS A 1 206 ? 30.608 2.811 -10.932 1.00 38.28 206 LYS A C 1
ATOM 1607 O O . LYS A 1 206 ? 30.479 3.890 -10.370 1.00 38.28 206 LYS A O 1
ATOM 1612 N N . ALA A 1 207 ? 30.061 2.530 -12.118 1.00 38.38 207 ALA A N 1
ATOM 1613 C CA . ALA A 1 207 ? 29.196 3.403 -12.898 1.00 38.38 207 ALA A CA 1
ATOM 1614 C C . ALA A 1 207 ? 27.907 3.860 -12.183 1.00 38.38 207 ALA A C 1
ATOM 1616 O O . ALA A 1 207 ? 27.554 5.023 -12.301 1.00 38.38 207 ALA A O 1
ATOM 1617 N N . GLY A 1 208 ? 27.215 3.010 -11.414 1.00 36.72 208 GLY A N 1
ATOM 1618 C CA . GLY A 1 208 ? 25.970 3.391 -10.725 1.00 36.72 208 GLY A CA 1
ATOM 1619 C C . GLY A 1 208 ? 26.212 4.325 -9.536 1.00 36.72 208 GLY A C 1
ATOM 1620 O O . GLY A 1 208 ? 25.518 5.323 -9.367 1.00 36.72 208 GLY A O 1
ATOM 1621 N N . ILE A 1 209 ? 27.259 4.054 -8.750 1.00 38.81 209 ILE A N 1
ATOM 1622 C CA . ILE A 1 209 ? 27.687 4.931 -7.647 1.00 38.81 209 ILE A CA 1
ATOM 1623 C C . ILE A 1 209 ? 28.278 6.238 -8.198 1.00 38.81 209 ILE A C 1
ATOM 1625 O O . ILE A 1 209 ? 28.003 7.309 -7.658 1.00 38.81 209 ILE A O 1
ATOM 1629 N N . ALA A 1 210 ? 29.045 6.171 -9.293 1.00 34.53 210 ALA A N 1
ATOM 1630 C CA . ALA A 1 210 ? 29.564 7.352 -9.979 1.00 34.53 210 ALA A CA 1
ATOM 1631 C C . ALA A 1 210 ? 28.436 8.219 -10.558 1.00 34.53 210 ALA A C 1
ATOM 1633 O O . ALA A 1 210 ? 28.454 9.424 -10.335 1.00 34.53 210 ALA A O 1
ATOM 1634 N N . ALA A 1 211 ? 27.416 7.621 -11.181 1.00 38.03 211 ALA A N 1
ATOM 1635 C CA . ALA A 1 211 ? 26.259 8.333 -11.726 1.00 38.03 211 ALA A CA 1
ATOM 1636 C C . ALA A 1 211 ? 25.434 9.034 -10.634 1.00 38.03 211 ALA A C 1
ATOM 1638 O O . ALA A 1 211 ? 25.012 10.170 -10.820 1.00 38.03 211 ALA A O 1
ATOM 1639 N N . VAL A 1 212 ? 25.266 8.420 -9.456 1.00 41.16 212 VAL A N 1
ATOM 1640 C CA . VAL A 1 212 ? 24.632 9.076 -8.295 1.00 41.16 212 VAL A CA 1
ATOM 1641 C C . VAL A 1 212 ? 25.511 10.208 -7.747 1.00 41.16 212 VAL A C 1
ATOM 1643 O O . VAL A 1 212 ? 25.004 11.269 -7.385 1.00 41.16 212 VAL A O 1
ATOM 1646 N N . GLY A 1 213 ? 26.833 10.019 -7.717 1.00 34.72 213 GLY A N 1
ATOM 1647 C CA . GLY A 1 213 ? 27.794 11.051 -7.319 1.00 34.72 213 GLY A CA 1
ATOM 1648 C C . GLY A 1 213 ? 27.910 12.216 -8.312 1.00 34.72 213 GLY A C 1
ATOM 1649 O O . GLY A 1 213 ? 28.217 13.338 -7.907 1.00 34.72 213 GLY A O 1
ATOM 1650 N N . GLU A 1 214 ? 27.666 11.978 -9.598 1.00 37.06 214 GLU A N 1
ATOM 1651 C CA . GLU A 1 214 ? 27.611 12.996 -10.651 1.00 37.06 214 GLU A CA 1
ATOM 1652 C C . GLU A 1 214 ? 26.260 13.706 -10.678 1.00 37.06 214 GLU A C 1
ATOM 1654 O O . GLU A 1 214 ? 26.245 14.931 -10.716 1.00 37.06 214 GLU A O 1
ATOM 1659 N N . ALA A 1 215 ? 25.142 12.989 -10.524 1.00 36.75 215 ALA A N 1
ATOM 1660 C CA . ALA A 1 215 ? 23.813 13.587 -10.391 1.00 36.75 215 ALA A CA 1
ATOM 1661 C C . ALA A 1 215 ? 23.717 14.487 -9.147 1.00 36.75 215 ALA A C 1
ATOM 1663 O O . ALA A 1 215 ? 23.241 15.617 -9.238 1.00 36.75 215 ALA A O 1
ATOM 1664 N N . ARG A 1 216 ? 24.266 14.059 -7.997 1.00 34.09 216 ARG A N 1
ATOM 1665 C CA . ARG A 1 216 ? 24.391 14.920 -6.804 1.00 34.09 216 ARG A CA 1
ATOM 1666 C C . ARG A 1 216 ? 25.251 16.159 -7.064 1.00 34.09 216 ARG A C 1
ATOM 1668 O O . ARG A 1 216 ? 24.896 17.241 -6.610 1.00 34.09 216 ARG A O 1
ATOM 1675 N N . ARG A 1 217 ? 26.371 16.026 -7.786 1.00 35.22 217 ARG A N 1
ATOM 1676 C CA . ARG A 1 217 ? 27.253 17.162 -8.114 1.00 35.22 217 ARG A CA 1
ATOM 1677 C C . ARG A 1 217 ? 26.637 18.116 -9.136 1.00 35.22 217 ARG A C 1
ATOM 1679 O O . ARG A 1 217 ? 26.859 19.317 -9.023 1.00 35.22 217 ARG A O 1
ATOM 1686 N N . ALA A 1 218 ? 25.856 17.606 -10.083 1.00 36.00 218 ALA A N 1
ATOM 1687 C CA . ALA A 1 218 ? 25.103 18.411 -11.035 1.00 36.00 218 ALA A CA 1
ATOM 1688 C C . ALA A 1 218 ? 24.045 19.250 -10.308 1.00 36.00 218 ALA A C 1
ATOM 1690 O O . ALA A 1 218 ? 24.058 20.462 -10.461 1.00 36.00 218 ALA A O 1
ATOM 1691 N N . VAL A 1 219 ? 23.243 18.641 -9.423 1.00 36.25 219 VAL A N 1
ATOM 1692 C CA . VAL A 1 219 ? 22.202 19.332 -8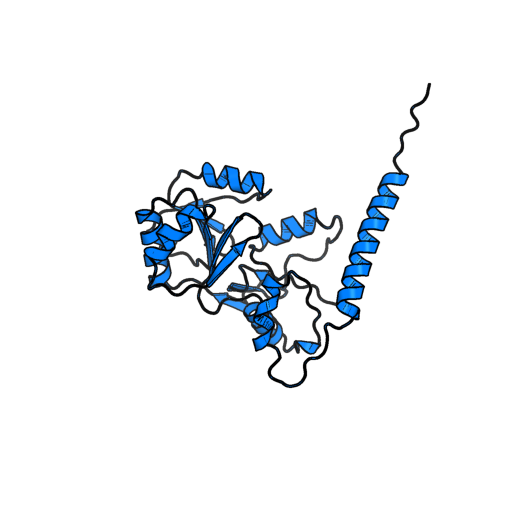.632 1.00 36.25 219 VAL A CA 1
ATOM 1693 C C . VAL A 1 219 ? 22.781 20.390 -7.680 1.00 36.25 219 VAL A C 1
ATOM 1695 O O . VAL A 1 219 ? 22.204 21.465 -7.521 1.00 36.25 219 VAL A O 1
ATOM 1698 N N . VAL A 1 220 ? 23.940 20.132 -7.062 1.00 37.16 220 VAL A N 1
ATOM 1699 C CA . VAL A 1 220 ? 24.627 21.127 -6.213 1.00 37.16 220 VAL A CA 1
ATOM 1700 C C . VAL A 1 220 ? 25.180 22.291 -7.045 1.00 37.16 220 VAL A C 1
ATOM 1702 O O . VAL A 1 220 ? 25.097 23.437 -6.607 1.00 37.16 220 VAL A O 1
ATOM 1705 N N . LYS A 1 221 ? 25.688 22.034 -8.259 1.00 35.41 221 LYS A N 1
ATOM 1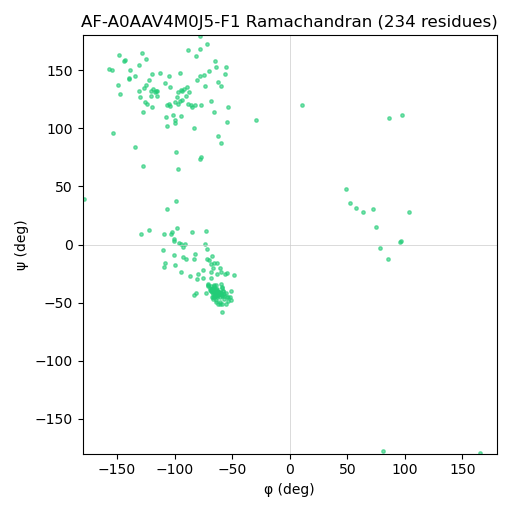706 C CA . LYS A 1 221 ? 26.143 23.096 -9.172 1.00 35.41 221 LYS A CA 1
ATOM 1707 C C . LYS A 1 221 ? 24.995 23.965 -9.686 1.00 35.41 221 LYS A C 1
ATOM 1709 O O . LYS A 1 221 ? 25.180 25.173 -9.763 1.00 35.41 221 LYS A O 1
ATOM 1714 N N . THR A 1 222 ? 23.822 23.402 -9.985 1.00 38.06 222 THR A N 1
ATOM 1715 C CA . THR A 1 222 ? 22.656 24.204 -10.398 1.00 38.06 222 THR A CA 1
ATOM 1716 C C . THR A 1 222 ? 22.133 25.079 -9.262 1.00 38.06 222 THR A C 1
ATOM 1718 O O . THR A 1 222 ? 21.810 26.235 -9.504 1.00 38.06 222 THR A O 1
ATOM 1721 N N . LYS A 1 223 ? 22.122 24.591 -8.011 1.00 38.53 223 LYS A N 1
ATOM 1722 C CA . LYS A 1 223 ? 21.757 25.425 -6.850 1.00 38.53 223 LYS A CA 1
ATOM 1723 C C . LYS A 1 223 ? 22.758 26.554 -6.576 1.00 38.53 223 LYS A C 1
ATOM 1725 O O . LYS A 1 223 ? 22.324 27.635 -6.201 1.00 38.53 223 LYS A O 1
ATOM 1730 N N . GLY A 1 224 ? 24.056 26.323 -6.795 1.00 38.62 224 GLY A N 1
ATOM 1731 C CA . GLY A 1 224 ? 25.085 27.369 -6.691 1.00 38.62 224 GLY A CA 1
ATOM 1732 C C . GLY A 1 224 ? 25.023 28.407 -7.819 1.00 38.62 224 GLY A C 1
ATOM 1733 O O . GLY A 1 224 ? 25.212 29.589 -7.575 1.00 38.62 224 GLY A O 1
ATOM 1734 N N . ALA A 1 225 ? 24.685 27.989 -9.042 1.00 38.97 225 ALA A N 1
ATOM 1735 C CA . ALA A 1 225 ? 24.535 28.909 -10.172 1.00 38.97 225 ALA A CA 1
ATOM 1736 C C . ALA A 1 225 ? 23.285 29.802 -10.051 1.00 38.97 225 ALA A C 1
ATOM 1738 O O . ALA A 1 225 ? 23.328 30.966 -10.430 1.00 38.97 225 ALA A O 1
ATOM 1739 N N . ILE A 1 226 ? 22.190 29.285 -9.481 1.00 41.50 226 ILE A N 1
ATOM 1740 C CA . ILE A 1 226 ? 20.958 30.063 -9.259 1.00 41.50 226 ILE A CA 1
ATOM 1741 C C . ILE A 1 226 ? 21.116 31.044 -8.080 1.00 41.50 226 ILE A C 1
ATOM 1743 O O . ILE A 1 226 ? 20.503 32.109 -8.092 1.00 41.50 226 ILE A O 1
ATOM 1747 N N . SER A 1 227 ? 21.960 30.742 -7.081 1.00 39.03 227 SER A N 1
ATOM 1748 C CA . SER A 1 227 ? 22.232 31.676 -5.975 1.00 39.03 227 SER A CA 1
ATOM 1749 C C . SER A 1 227 ? 23.157 32.838 -6.348 1.00 39.03 227 SER A C 1
ATOM 1751 O O . SER A 1 227 ? 23.106 33.871 -5.685 1.00 39.03 227 SER A O 1
ATOM 1753 N N . ASP A 1 228 ? 23.964 32.695 -7.404 1.00 36.69 228 ASP A N 1
ATOM 1754 C CA . ASP A 1 228 ? 24.929 33.722 -7.824 1.00 36.69 228 ASP A CA 1
ATOM 1755 C C . ASP A 1 228 ? 24.347 34.739 -8.833 1.00 36.69 228 ASP A C 1
ATOM 1757 O O . ASP A 1 228 ? 24.934 35.801 -9.027 1.00 36.69 228 ASP A O 1
ATOM 1761 N N . GLU A 1 229 ? 23.165 34.489 -9.421 1.00 39.56 229 GLU A N 1
ATOM 1762 C CA . GLU A 1 229 ? 22.505 35.412 -10.373 1.00 39.56 229 GLU A CA 1
ATOM 1763 C C . GLU A 1 229 ? 21.365 36.266 -9.778 1.00 39.56 229 GLU A C 1
ATOM 1765 O O . GLU A 1 229 ? 20.764 37.077 -10.482 1.00 39.56 229 GLU A O 1
ATOM 1770 N N . MET A 1 230 ? 21.082 36.173 -8.473 1.00 36.22 230 MET A N 1
ATOM 1771 C CA . MET A 1 230 ? 20.088 37.033 -7.809 1.00 36.22 230 MET A CA 1
ATOM 1772 C C . MET A 1 230 ? 20.659 37.725 -6.568 1.00 36.22 230 MET A C 1
ATOM 1774 O O . MET A 1 230 ? 20.227 37.490 -5.442 1.00 36.22 230 MET A O 1
ATOM 1778 N N . THR A 1 231 ? 21.602 38.646 -6.772 1.00 33.62 231 THR A N 1
ATOM 1779 C CA . THR A 1 231 ? 21.842 39.742 -5.818 1.00 33.62 231 THR A CA 1
ATOM 1780 C C . THR A 1 231 ? 21.194 41.017 -6.362 1.00 33.62 231 THR A C 1
ATOM 1782 O O . THR A 1 231 ? 21.662 41.557 -7.365 1.00 33.62 231 THR A O 1
ATOM 1785 N N . PRO A 1 232 ? 20.122 41.547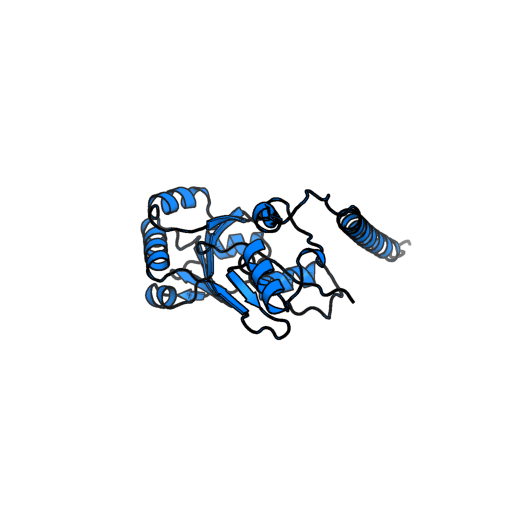 -5.743 1.00 35.22 232 PRO A N 1
ATOM 1786 C CA . PRO A 1 232 ? 19.644 42.878 -6.075 1.00 35.22 232 PRO A CA 1
ATOM 1787 C C . PRO A 1 232 ? 20.679 43.893 -5.592 1.00 35.22 232 PRO A C 1
ATOM 1789 O O . PRO A 1 232 ? 21.020 43.934 -4.408 1.00 35.22 232 PRO A O 1
ATOM 1792 N N . ALA A 1 233 ? 21.162 44.729 -6.508 1.00 37.75 233 ALA A N 1
ATOM 1793 C CA . ALA A 1 233 ? 21.908 45.929 -6.176 1.00 37.75 233 ALA A CA 1
ATOM 1794 C C . ALA A 1 233 ? 21.003 46.878 -5.371 1.00 37.75 233 ALA A C 1
ATOM 1796 O O . ALA A 1 233 ? 20.244 47.664 -5.930 1.00 37.75 233 ALA A O 1
ATOM 1797 N N . TYR A 1 234 ? 21.076 46.787 -4.046 1.00 34.25 234 TYR A N 1
ATOM 1798 C CA . TYR A 1 234 ? 20.642 47.838 -3.138 1.00 34.25 234 TYR A CA 1
ATOM 1799 C C . TYR A 1 234 ? 21.894 48.492 -2.568 1.00 34.25 234 TYR A C 1
ATOM 1801 O O . TYR A 1 234 ? 22.530 47.957 -1.665 1.00 34.25 234 TYR A O 1
ATOM 1809 N N . ASN A 1 235 ? 22.249 49.658 -3.098 1.00 37.22 235 ASN A N 1
ATOM 1810 C CA . ASN A 1 235 ? 22.949 50.676 -2.335 1.00 37.22 235 ASN A CA 1
ATOM 1811 C C . ASN A 1 235 ? 22.559 52.060 -2.857 1.00 37.22 235 ASN A C 1
ATOM 1813 O O . ASN A 1 235 ? 22.415 52.256 -4.058 1.00 37.22 235 ASN A O 1
ATOM 1817 N N . ARG A 1 236 ? 22.345 52.927 -1.864 1.00 37.16 236 ARG A N 1
ATOM 1818 C CA . ARG A 1 236 ? 22.209 54.390 -1.844 1.00 37.16 236 ARG A CA 1
ATOM 1819 C C . ARG A 1 236 ? 22.616 55.152 -3.099 1.00 37.16 236 ARG A C 1
ATOM 1821 O O . ARG A 1 236 ? 23.728 54.893 -3.602 1.00 37.16 236 ARG A O 1
#

InterPro domains:
  IPR023214 HAD superfamily [G3DSA:3.40.50.1000] (5-184)
  IPR036412 HAD-like superfamily [SSF56784] (5-184)

Radius of gyration: 20.58 Å; Cα contacts (8 Å, |Δi|>4): 335; chains: 1; bounding box: 49×72×46 Å

pLDDT: mean 77.51, std 21.77, range [26.59, 98.0]

Organism: Babesia caballi (NCBI:txid5871)

Secondary structure (DSSP, 8-state):
-PPP-EE-SS-HHHHHHHHHHH-TT-TT--S-SEEEGGGTEEE-TTS-EEEE----HHHHHHHHHHHHHHT-GGGEEEE-SS-EEEESS--HHHHHHHHHTT----EEEE-HHHHHTS---EEEES-HHHHHHHHHH-TT--EEEEE-TTS-EEEEETT--HHHHHHHHHHHHT--GGG----S-HHHHGGGGGG--SS------HHHHHHHHHHHHHHHHHHHHHHHS-------

=== Feature glossary ===
The record interleaves many kinds of information about one protein. Here is each kind framed as the question it answers.

Q: Are the domains correctly placed relative to each other?
A: Predicted aligned error is AlphaFold's pairwise confidence. Unlike pLDDT (per-residue), PAE is per-residue-pair and captures whether two parts of the structure are correctly placed relative to each other. Units are ångströms of expected positional error.

Q: Which residues are in helices, strands, or loops?
A: Eight-state secondary structure (DSSP): H is the canonical α-helix, G the tighter 3₁₀-helix, I the wider π-helix; E/B are β-structure, T and S are turns and bends, and '-' is everything else. DSSP derives these from the pattern of main-chain N–H···O=C hydrogen bonds, not from the sequence.

Q: What if only a Cα trace is available?
A: P-SEA three-state annotation labels each residue as helix, strand, or coil based purely on the geometry of the Cα trace. It serves as a fallback when the full backbone (and thus DSSP) is unavailable.

Q: What are the backbone torsion angles?
A: φ (phi) and ψ (psi) are the two rotatable backbone dihedrals per residue: φ is the C(i-1)–N–Cα–C torsion, ψ is the N–Cα–C–N(i+1) torsion, both in degrees on (−180°, 180°]. α-helical residues cluster near (−60°, −45°); β-strand residues near (−120°, +130°). A Ramachandran plot is simply a scatter of (φ, ψ) for every residue.

Q: What known structures does this most resemble?
A: Structural nearest neighbors (via Foldseek easy-search vs the PDB). Reported per hit: target PDB id, E-value, and alignment TM-score. A TM-score above ~0.5 is the conventional threshold for 'same fold'.

Q: What family and function is it annotated with?
A: Database cross-references. InterPro integrates a dozen domain/family signature databases into unified entries with residue-range hits. GO terms attach function/process/location labels with evidence codes. CATH codes position the fold in a four-level structural taxonomy. Organism is the NCBI-taxonomy species name.

Q: Which residues are buried vs exposed?
A: Solvent accessibility: the surface area of each residue that a 1.4 Å water probe can touch, in Å². When only backbone atoms are present the absolute values are lower than full-atom SASA (side chains contribute most of the area) and are flagged as backbone-only.

Q: What do the diagnostic plots show?
A: Three diagnostic plots accompany the record. The Cα contact map visualizes the tertiary structure as a 2D adjacency matrix (8 Å cutoff, sequence-local contacts suppressed). The Ramachandran plot shows the distribution of backbone (φ, ψ) torsions, with points in the α and β basins reflecting secondary structure content. The PAE plot shows AlphaFold's inter-residue confidence as a color matrix.

Q: What is the amino-acid chain?
A: The amino-acid sequence is the protein's primary structure: the linear order of residues from the N-terminus to the C-terminus, written in one-letter code. Everything else here — the 3D coordinates, the secondary structure, the domain annotations — is ultimately a consequence of this string.

Q: What do the rendered images show?
A: The six renders are orthographic views along the three Cartesian axes in both directions. Representation (cartoon, sticks, or surface) and color scheme (sequence-rainbow or by-chain) vary across proteins so the training set covers all the common visualization conventions.

Q: Where is each backbone atom in 3D?
A: The mmCIF table is the protein's shape written out atom by atom. For each backbone N, Cα, C, and carbonyl O, it records an (x, y, z) coordinate triple in Å plus the residue type, chain letter, and residue number.

Q: How mobile is each atom in the crystal?
A: For experimental (PDB) structures, the B-factor (temperature factor) quantifies the positional spread of each atom in the crystal — a combination of thermal vibration and static disorder — in units of Å². High B-factors mark flexible loops or poorly resolved regions; low B-factors mark the rigid, well-ordered core.

Q: How big and how compact is the whole molecule?
A: Three whole-structure scalars: the radius of gyration (RMS distance of Cα from centroid, in Å), the count of Cα–Cα contacts (pairs closer than 8 Å and separated by more than four residues in sequence — i.e. tertiary, not local, contacts), and the bounding-box dimensions. Together they distinguish compact globular folds from extended fibres or disordered chains.

Q: What does the local fold look like, residue by residue?
A: A 3Di character summarizes, for each residue, the relative orientation of the Cα frame of its nearest spatial neighbor. Because it encodes fold topology rather than chemistry, 3Di alignments detect remote structural similarity that sequence alignment misses.

Q: How confident is the AlphaFold model at each residue?
A: For AlphaFold models, the B-factor field carries pLDDT — the model's own estimate of local accuracy on a 0–100 scale. Regions with pLDDT<50 should be treated as essentially unmodeled; they often correspond to intrinsically disordered segments.